Protein AF-A0A2V6X3B2-F1 (afdb_monomer_lite)

Secondary structure (DSSP, 8-state):
--S--B-TTSPBPSBPPPBB-TTSSB-TTS-TT-BSS-EEGGGT--TTS--------HHHHHHHTS--TTS-SS--TTTT-SSBGGGGEE--GGG-HHHHHHHHHS---TT---SSSS-HHHHHHHHHHSS--B-TT--GGGB-BS--TTS--SB--SB-TTSBB-S--B-SSSPP-SS-B-SS---S--HHHHHHHTT----

pLDDT: mean 94.7, std 3.53, range [75.75, 98.5]

Sequence (203 aa):
YRGRQADQNGAAYPTLPAALGREGKPDQRFPADLPNAPFAMLRFVGPLDETNNPVHRFYHMQRQYGVGADGIPMGRWVAEGTSGGVTMGYYDRVASPVQWRLADEFVLLDHWFQGIHGGSFPNHFYLISGGVARYGEAPAAERAVGVGPDARVDTDGEVDPEGWVVNNLDPPYPPQRVTRILHEPQTAPTIADRLDAAGVSWA

Foldseek 3Di:
DPDFAAAPVQAGDQFWAAFAFCVLDRDPLDDRGHHRAADECVSRDAPPDGGHDKFQAQLLVLLCQAAHSVRHGNRHSQNSISGICVSRYDHDCVRCVPVVVCVVVDPDDPPDDQLGGEADVQSVVCVFQVDFFFAQPADPQQEWADQDPSSDTPDHHCAYPRGTRGYDEDECDDDDPDPHHRVDDTDHDTVVNVCVVVVHDDD

Structure (mmCIF, N/CA/C/O backbone):
data_AF-A0A2V6X3B2-F1
#
_entry.id   AF-A0A2V6X3B2-F1
#
loop_
_atom_site.group_PDB
_atom_site.id
_atom_site.type_symbol
_atom_site.label_atom_id
_atom_site.label_alt_id
_atom_site.label_comp_id
_atom_site.label_asym_id
_atom_site.label_entity_id
_atom_site.label_seq_id
_atom_site.pdbx_PDB_ins_code
_atom_site.Cartn_x
_atom_site.Cartn_y
_atom_site.Cartn_z
_atom_site.occupancy
_atom_site.B_iso_or_equiv
_atom_site.auth_seq_id
_atom_site.auth_comp_id
_atom_site.auth_asym_id
_atom_site.auth_atom_id
_atom_site.pdbx_PDB_model_num
ATOM 1 N N . TYR A 1 1 ? -3.211 -9.975 -13.869 1.00 75.75 1 TYR A N 1
ATOM 2 C CA . TYR A 1 1 ? -2.836 -8.916 -14.830 1.00 75.75 1 TYR A CA 1
ATOM 3 C C . TYR A 1 1 ? -2.322 -9.559 -16.114 1.00 75.75 1 TYR A C 1
ATOM 5 O O . TYR A 1 1 ? -1.586 -10.531 -16.014 1.00 75.75 1 TYR A O 1
ATOM 13 N N . ARG A 1 2 ? -2.745 -9.086 -17.295 1.00 84.25 2 ARG A N 1
ATOM 14 C CA . ARG A 1 2 ? -2.307 -9.615 -18.608 1.00 84.25 2 ARG A CA 1
ATOM 15 C C . ARG A 1 2 ? -1.633 -8.562 -19.501 1.00 84.25 2 ARG A C 1
ATOM 17 O O . ARG A 1 2 ? -1.292 -8.888 -20.632 1.00 84.25 2 ARG A O 1
ATOM 24 N N . GLY A 1 3 ? -1.487 -7.328 -19.016 1.00 90.69 3 GLY A N 1
ATOM 25 C CA . GLY A 1 3 ? -0.847 -6.254 -19.772 1.00 90.69 3 GLY A CA 1
ATOM 26 C C . GLY A 1 3 ? 0.667 -6.186 -19.567 1.00 90.69 3 GLY A C 1
ATOM 27 O O . GLY A 1 3 ? 1.271 -7.084 -18.974 1.00 90.69 3 GLY A O 1
ATOM 28 N N . ARG A 1 4 ? 1.275 -5.085 -20.011 1.00 94.31 4 ARG A N 1
ATOM 29 C CA . ARG A 1 4 ? 2.707 -4.774 -19.890 1.00 94.31 4 ARG A CA 1
ATOM 30 C C . ARG A 1 4 ? 2.933 -3.505 -19.088 1.00 94.31 4 ARG A C 1
ATOM 32 O O . ARG A 1 4 ? 2.231 -2.516 -19.269 1.00 94.31 4 ARG A O 1
ATOM 39 N N . GLN A 1 5 ? 3.919 -3.524 -18.200 1.00 97.38 5 GLN A N 1
ATOM 40 C CA . GLN A 1 5 ? 4.295 -2.331 -17.448 1.00 97.38 5 GLN A CA 1
ATOM 41 C C . GLN A 1 5 ? 5.010 -1.337 -18.369 1.00 97.38 5 GLN A C 1
ATOM 43 O O . GLN A 1 5 ? 5.796 -1.741 -19.236 1.00 97.38 5 GLN A O 1
ATOM 48 N N . ALA A 1 6 ? 4.727 -0.053 -18.171 1.00 97.56 6 ALA A N 1
ATOM 49 C CA . ALA A 1 6 ? 5.380 1.052 -18.853 1.00 97.56 6 ALA A CA 1
ATOM 50 C C . ALA A 1 6 ? 6.326 1.798 -17.916 1.00 97.56 6 ALA A C 1
ATOM 52 O O . ALA A 1 6 ? 6.041 1.924 -16.725 1.00 97.56 6 ALA A O 1
ATOM 53 N N . ASP A 1 7 ? 7.409 2.332 -18.471 1.00 96.50 7 ASP A N 1
ATOM 54 C CA . ASP A 1 7 ? 8.290 3.262 -17.775 1.00 96.50 7 ASP A CA 1
ATOM 55 C C . ASP A 1 7 ? 7.648 4.650 -17.603 1.00 96.50 7 ASP A C 1
ATOM 57 O O . ASP A 1 7 ? 6.499 4.882 -17.987 1.00 96.50 7 ASP A O 1
ATOM 61 N N . GLN A 1 8 ? 8.380 5.600 -17.019 1.00 93.19 8 GLN A N 1
ATOM 62 C CA . GLN A 1 8 ? 7.890 6.967 -16.795 1.00 93.19 8 GLN A CA 1
ATOM 63 C C . GLN A 1 8 ? 7.517 7.696 -18.100 1.00 93.19 8 GLN A C 1
ATOM 65 O O . GLN A 1 8 ? 6.603 8.520 -18.103 1.00 93.19 8 GLN A O 1
ATOM 70 N N . ASN A 1 9 ? 8.146 7.338 -19.222 1.00 95.06 9 ASN A N 1
ATOM 71 C CA . ASN A 1 9 ? 7.878 7.906 -20.544 1.00 95.06 9 ASN A CA 1
ATOM 72 C C . ASN A 1 9 ? 6.742 7.180 -21.286 1.00 95.06 9 ASN A C 1
ATOM 74 O O . ASN A 1 9 ? 6.344 7.602 -22.369 1.00 95.06 9 ASN A O 1
ATOM 78 N N . GLY A 1 10 ? 6.197 6.102 -20.712 1.00 95.50 10 GLY A N 1
ATOM 79 C CA . GLY A 1 10 ? 5.159 5.283 -21.334 1.00 95.50 10 GLY A CA 1
ATOM 80 C C . GLY A 1 10 ? 5.693 4.183 -22.256 1.00 95.50 10 GLY A C 1
ATOM 81 O O . GLY A 1 10 ? 4.893 3.486 -22.878 1.00 95.50 10 GLY A O 1
ATOM 82 N N . ALA A 1 11 ? 7.012 3.994 -22.342 1.00 97.31 11 ALA A N 1
ATOM 83 C CA . ALA A 1 11 ? 7.603 2.929 -23.140 1.00 97.31 11 ALA A CA 1
ATOM 84 C C . ALA A 1 11 ? 7.520 1.584 -22.406 1.00 97.31 11 ALA A C 1
ATOM 86 O O . ALA A 1 11 ? 7.582 1.517 -21.179 1.00 97.31 11 ALA A O 1
ATOM 87 N N . ALA A 1 12 ? 7.385 0.488 -23.155 1.00 97.25 12 ALA A N 1
ATOM 88 C CA . ALA A 1 12 ? 7.374 -0.845 -22.564 1.00 97.25 12 ALA A CA 1
ATOM 89 C C . ALA A 1 12 ? 8.754 -1.184 -21.994 1.00 97.25 12 ALA A C 1
ATOM 91 O O . ALA A 1 12 ? 9.751 -1.102 -22.711 1.00 97.25 12 ALA A O 1
ATOM 92 N N . TYR A 1 13 ? 8.800 -1.665 -20.752 1.00 97.19 13 TYR A N 1
ATOM 93 C CA . TYR A 1 13 ? 10.012 -2.293 -20.235 1.00 97.19 13 TYR A CA 1
ATOM 94 C C . TYR A 1 13 ? 10.358 -3.537 -21.078 1.00 97.19 13 TYR A C 1
ATOM 96 O O . TYR A 1 13 ? 9.494 -4.416 -21.205 1.00 97.19 13 TYR A O 1
ATOM 104 N N . PRO A 1 14 ? 11.584 -3.651 -21.633 1.00 96.50 14 PRO A N 1
ATOM 105 C CA . PRO A 1 14 ? 12.039 -4.875 -22.300 1.00 96.50 14 PRO A CA 1
ATOM 106 C C . PRO A 1 14 ? 12.094 -6.055 -21.319 1.00 96.50 14 PRO A C 1
ATOM 108 O O . PRO A 1 14 ? 11.583 -7.137 -21.597 1.00 96.50 14 PRO A O 1
ATOM 111 N N . THR A 1 15 ? 12.641 -5.789 -20.135 1.00 97.50 15 THR A N 1
ATOM 112 C CA . THR A 1 15 ? 12.617 -6.616 -18.925 1.00 97.50 15 THR A CA 1
ATOM 113 C C . THR A 1 15 ? 12.329 -5.699 -17.744 1.00 97.50 15 THR A C 1
ATOM 115 O O . THR A 1 15 ? 12.583 -4.493 -17.820 1.00 97.50 15 THR A O 1
ATOM 118 N N . LEU A 1 16 ? 11.783 -6.239 -16.656 1.00 97.62 16 LEU A N 1
ATOM 119 C CA . LEU A 1 16 ? 11.550 -5.455 -15.448 1.00 97.62 16 LEU A CA 1
ATOM 120 C C . LEU A 1 16 ? 12.871 -4.867 -14.927 1.00 97.62 16 LEU A C 1
ATOM 122 O O . LEU A 1 16 ? 13.913 -5.518 -15.032 1.00 97.62 16 LEU A O 1
ATOM 126 N N . PRO A 1 17 ? 12.839 -3.667 -14.319 1.00 97.06 17 PRO A N 1
ATOM 127 C CA . PRO A 1 17 ? 13.938 -3.194 -13.491 1.00 97.06 17 PRO A CA 1
ATOM 128 C C . PRO A 1 17 ? 14.283 -4.224 -12.413 1.00 97.06 17 PRO A C 1
ATOM 130 O O . PRO A 1 17 ? 13.413 -4.979 -11.968 1.00 97.06 17 PRO A O 1
ATOM 133 N N . ALA A 1 18 ? 15.536 -4.213 -11.956 1.00 97.00 18 ALA A N 1
ATOM 134 C CA . ALA A 1 18 ? 15.995 -5.124 -10.914 1.00 97.00 18 ALA A CA 1
ATOM 135 C C . ALA A 1 18 ? 15.032 -5.132 -9.715 1.00 97.00 18 ALA A C 1
ATOM 137 O O . ALA A 1 18 ? 14.583 -4.082 -9.249 1.00 97.00 18 ALA A O 1
ATOM 138 N N . ALA A 1 19 ? 14.709 -6.326 -9.222 1.00 97.31 19 ALA A N 1
ATOM 139 C CA . ALA A 1 19 ? 14.015 -6.477 -7.953 1.00 97.31 19 ALA A CA 1
ATOM 140 C C . ALA A 1 19 ? 14.882 -5.872 -6.842 1.00 97.31 19 ALA A C 1
ATOM 142 O O . ALA A 1 19 ? 16.083 -6.142 -6.779 1.00 97.31 19 ALA A O 1
ATOM 143 N N . LEU A 1 20 ? 14.295 -5.028 -5.996 1.00 96.31 20 LEU A N 1
ATOM 144 C CA . LEU A 1 20 ? 15.032 -4.376 -4.920 1.00 96.31 20 LEU A CA 1
ATOM 145 C C . LEU A 1 20 ? 14.851 -5.129 -3.600 1.00 96.31 20 LEU A C 1
ATOM 147 O O . LEU A 1 20 ? 13.759 -5.589 -3.263 1.00 96.31 20 LEU A O 1
ATOM 151 N N . GLY A 1 21 ? 15.933 -5.222 -2.835 1.00 94.94 21 GLY A N 1
ATOM 152 C CA . GLY A 1 21 ? 15.926 -5.746 -1.474 1.00 94.94 21 GLY A CA 1
ATOM 153 C C . GLY A 1 21 ? 15.535 -4.674 -0.456 1.00 94.94 21 GLY A C 1
ATOM 154 O O . GLY A 1 21 ? 15.317 -3.505 -0.791 1.00 94.94 21 GLY A O 1
ATOM 155 N N . ARG A 1 22 ? 15.506 -5.051 0.826 1.00 93.38 22 ARG A N 1
ATOM 156 C CA . ARG A 1 22 ? 15.169 -4.148 1.942 1.00 93.38 22 ARG A CA 1
ATOM 157 C C . ARG A 1 22 ? 16.001 -2.860 1.965 1.00 93.38 22 ARG A C 1
ATOM 159 O O . ARG A 1 22 ? 15.483 -1.805 2.307 1.00 93.38 22 ARG A O 1
ATOM 166 N N . GLU A 1 23 ? 17.266 -2.931 1.553 1.00 92.00 23 GLU A N 1
ATOM 167 C CA . GLU A 1 23 ? 18.175 -1.776 1.483 1.00 92.00 23 GLU A CA 1
ATOM 168 C C . GLU A 1 23 ? 17.944 -0.858 0.266 1.00 92.00 23 GLU A C 1
ATOM 170 O O . GLU A 1 23 ? 18.701 0.086 0.059 1.00 92.00 23 GLU A O 1
ATOM 175 N N . GLY A 1 24 ? 16.961 -1.156 -0.591 1.00 92.88 24 GLY A N 1
ATOM 176 C CA . GLY A 1 24 ? 16.714 -0.415 -1.834 1.00 92.88 24 GLY A CA 1
ATOM 177 C C . GLY A 1 24 ? 17.742 -0.680 -2.940 1.00 92.88 24 GLY A C 1
ATOM 178 O O . GLY A 1 24 ? 17.724 -0.017 -3.972 1.00 92.88 24 GLY A O 1
ATOM 179 N N . LYS A 1 25 ? 18.640 -1.652 -2.745 1.00 95.25 25 LYS A N 1
ATOM 180 C CA . LYS A 1 25 ? 19.623 -2.100 -3.742 1.00 95.25 25 LYS A CA 1
ATOM 181 C C . LYS A 1 25 ? 19.096 -3.310 -4.520 1.00 95.25 25 LYS A C 1
ATOM 183 O O . LYS A 1 25 ? 18.267 -4.039 -3.972 1.00 95.25 25 LYS A O 1
ATOM 188 N N . PRO A 1 26 ? 19.598 -3.568 -5.743 1.00 96.81 26 PRO A N 1
ATOM 189 C CA . PRO A 1 26 ? 19.301 -4.795 -6.475 1.00 96.81 26 PRO A CA 1
ATOM 190 C C . PRO A 1 26 ? 19.542 -6.047 -5.627 1.00 96.81 26 PRO A C 1
ATOM 192 O O . PRO A 1 26 ? 20.641 -6.262 -5.109 1.00 96.81 26 PRO A O 1
ATOM 195 N N . ASP A 1 27 ? 18.506 -6.864 -5.492 1.00 96.75 27 ASP A N 1
ATOM 196 C CA . ASP A 1 27 ? 18.527 -8.105 -4.734 1.00 96.75 27 ASP A CA 1
ATOM 197 C C . ASP A 1 27 ? 19.069 -9.247 -5.597 1.00 96.75 27 ASP A C 1
ATOM 199 O O . ASP A 1 27 ? 18.442 -9.669 -6.567 1.00 96.75 27 ASP A O 1
ATOM 203 N N . GLN A 1 28 ? 20.241 -9.761 -5.226 1.00 96.81 28 GLN A N 1
ATOM 204 C CA . GLN A 1 28 ? 20.975 -10.767 -6.000 1.00 96.81 28 GLN A CA 1
ATOM 205 C C . GLN A 1 28 ? 20.288 -12.140 -6.042 1.00 96.81 28 GLN A C 1
ATOM 207 O O . GLN A 1 28 ? 20.708 -13.009 -6.803 1.00 96.81 28 GLN A O 1
ATOM 212 N N . ARG A 1 29 ? 19.236 -12.358 -5.239 1.00 97.56 29 ARG A N 1
ATOM 213 C CA . ARG A 1 29 ? 18.418 -13.580 -5.304 1.00 97.56 29 ARG A CA 1
ATOM 214 C C . ARG A 1 29 ? 17.554 -13.628 -6.566 1.00 97.56 29 ARG A C 1
ATOM 216 O O . ARG A 1 29 ? 17.117 -14.707 -6.960 1.00 97.56 29 ARG A O 1
ATOM 223 N N . PHE A 1 30 ? 17.314 -12.480 -7.200 1.00 97.94 30 PHE A N 1
ATOM 224 C CA . PHE A 1 30 ? 16.526 -12.363 -8.421 1.00 97.94 30 PHE A CA 1
ATOM 225 C C . PHE A 1 30 ? 17.435 -12.154 -9.639 1.00 97.94 30 PHE A C 1
ATOM 227 O O . PHE A 1 30 ? 18.447 -11.457 -9.547 1.00 97.94 30 PHE A O 1
ATOM 234 N N . PRO A 1 31 ? 17.070 -12.699 -10.810 1.00 96.69 31 PRO A N 1
ATOM 235 C CA . PRO A 1 31 ? 17.769 -12.390 -12.047 1.00 96.69 31 PRO A CA 1
ATOM 236 C C . PRO A 1 31 ? 17.504 -10.937 -12.473 1.00 96.69 31 PRO A C 1
ATOM 238 O O . PRO A 1 31 ? 16.448 -10.367 -12.191 1.00 96.69 31 PRO A O 1
ATOM 241 N N . ALA A 1 32 ? 18.466 -10.335 -13.173 1.00 93.31 32 ALA A N 1
ATOM 242 C CA . ALA A 1 32 ? 18.392 -8.936 -13.604 1.00 93.31 32 ALA A CA 1
ATOM 243 C C . ALA A 1 32 ? 17.448 -8.701 -14.802 1.00 93.31 32 ALA A C 1
ATOM 245 O O . ALA A 1 32 ? 17.130 -7.558 -15.117 1.00 93.31 32 ALA A O 1
ATOM 246 N N . ASP A 1 33 ? 17.011 -9.769 -15.470 1.00 95.38 33 ASP A N 1
ATOM 247 C CA . ASP A 1 33 ? 16.292 -9.767 -16.745 1.00 95.38 33 ASP A CA 1
ATOM 248 C C . ASP A 1 33 ? 14.893 -10.400 -16.637 1.00 95.38 33 ASP A C 1
ATOM 250 O O . ASP A 1 33 ? 14.386 -11.004 -17.584 1.00 95.38 33 ASP A O 1
ATOM 254 N N . LEU A 1 34 ? 14.240 -10.253 -15.478 1.00 97.56 34 LEU A N 1
ATOM 255 C CA . LEU A 1 34 ? 12.875 -10.742 -15.282 1.00 97.56 34 LEU A CA 1
ATOM 256 C C . LEU A 1 34 ? 11.939 -10.232 -16.397 1.00 97.56 34 LEU A C 1
ATOM 258 O O . LEU A 1 34 ? 11.942 -9.035 -16.702 1.00 97.56 34 LEU A O 1
ATOM 262 N N . PRO A 1 35 ? 11.099 -11.095 -16.996 1.00 96.62 35 PRO A N 1
ATOM 263 C CA . PRO A 1 35 ? 10.154 -10.670 -18.024 1.00 96.62 35 PRO A CA 1
ATOM 264 C C . PRO A 1 35 ? 9.213 -9.573 -17.516 1.00 96.62 35 PRO A C 1
ATOM 266 O O . PRO A 1 35 ? 8.818 -9.599 -16.354 1.00 96.62 35 PRO A O 1
ATOM 269 N N . ASN A 1 36 ? 8.789 -8.657 -18.395 1.00 97.12 36 ASN A N 1
ATOM 270 C CA . ASN A 1 36 ? 7.755 -7.651 -18.107 1.00 97.12 36 ASN A CA 1
ATOM 271 C C . ASN A 1 36 ? 6.357 -8.292 -17.980 1.00 97.12 36 ASN A C 1
ATOM 273 O O . ASN A 1 36 ? 5.491 -8.139 -18.842 1.00 97.12 36 ASN A O 1
ATOM 277 N N . ALA A 1 37 ? 6.181 -9.080 -16.924 1.00 95.69 37 ALA A N 1
ATOM 278 C CA . ALA A 1 37 ? 4.987 -9.832 -16.583 1.00 95.69 37 ALA A CA 1
ATOM 279 C C . ALA A 1 37 ? 5.044 -10.237 -15.097 1.00 95.69 37 ALA A C 1
ATOM 281 O O . ALA A 1 37 ? 6.125 -10.237 -14.502 1.00 95.69 37 ALA A O 1
ATOM 282 N N . PRO A 1 38 ? 3.907 -10.616 -14.486 1.00 96.94 38 PRO A N 1
ATOM 283 C CA . PRO A 1 38 ? 3.925 -11.215 -13.160 1.00 96.94 38 PRO A CA 1
ATOM 284 C C . PRO A 1 38 ? 4.778 -12.488 -13.106 1.00 96.94 38 PRO A C 1
ATOM 286 O O . PRO A 1 38 ? 4.764 -13.281 -14.050 1.00 96.94 38 PRO A O 1
ATOM 289 N N . PHE A 1 39 ? 5.472 -12.719 -11.992 1.00 96.56 39 PHE A N 1
ATOM 290 C CA . PHE A 1 39 ? 6.310 -13.908 -11.807 1.00 96.56 39 PHE A CA 1
ATOM 291 C C . PHE A 1 39 ? 6.156 -14.525 -10.412 1.00 96.56 39 PHE A C 1
ATOM 293 O O . PHE A 1 39 ? 5.898 -13.836 -9.427 1.00 96.56 39 PHE A O 1
ATOM 300 N N . ALA A 1 40 ? 6.351 -15.842 -10.325 1.00 96.50 40 ALA A N 1
ATOM 301 C CA . ALA A 1 40 ? 6.291 -16.570 -9.062 1.00 96.50 40 ALA A CA 1
ATOM 302 C C . ALA A 1 40 ? 7.500 -16.227 -8.174 1.00 96.50 40 ALA A C 1
ATOM 304 O O . ALA A 1 40 ? 8.637 -16.571 -8.513 1.00 96.50 40 ALA A O 1
ATOM 305 N N . MET A 1 41 ? 7.253 -15.581 -7.031 1.00 96.38 41 MET A N 1
ATOM 306 C CA . MET A 1 41 ? 8.297 -15.164 -6.084 1.00 96.38 41 MET A CA 1
ATOM 307 C C . MET A 1 41 ? 9.029 -16.345 -5.453 1.00 96.38 41 MET A C 1
ATOM 309 O O . MET A 1 41 ? 10.238 -16.264 -5.253 1.00 96.38 41 MET A O 1
ATOM 313 N N . LEU A 1 42 ? 8.326 -17.463 -5.232 1.00 96.56 42 LEU A N 1
ATOM 314 C CA . LEU A 1 42 ? 8.856 -18.653 -4.552 1.00 96.56 42 LEU A CA 1
ATOM 315 C C . LEU A 1 42 ? 10.058 -19.301 -5.266 1.00 96.56 42 LEU A C 1
ATOM 317 O O . LEU A 1 42 ? 10.754 -20.130 -4.692 1.00 96.56 42 LEU A O 1
ATOM 321 N N . ARG A 1 43 ? 10.336 -18.911 -6.516 1.00 96.44 43 ARG A N 1
ATOM 322 C CA . ARG A 1 43 ? 11.553 -19.308 -7.241 1.00 96.44 43 ARG A CA 1
ATOM 323 C C . ARG A 1 43 ? 12.828 -18.648 -6.703 1.00 96.44 43 ARG A C 1
ATOM 325 O O . ARG A 1 43 ? 13.912 -19.117 -7.033 1.00 96.44 43 ARG A O 1
ATOM 332 N N . PHE A 1 44 ? 12.694 -17.559 -5.949 1.00 96.81 44 PHE A N 1
ATOM 333 C CA . PHE A 1 44 ? 13.797 -16.682 -5.546 1.00 96.81 44 PHE A CA 1
ATOM 334 C C . PHE A 1 44 ? 13.799 -16.402 -4.042 1.00 96.81 44 PHE A C 1
ATOM 336 O O . PHE A 1 44 ? 14.863 -16.363 -3.430 1.00 96.81 44 PHE A O 1
ATOM 343 N N . VAL A 1 45 ? 12.615 -16.206 -3.452 1.00 96.69 45 VAL A N 1
ATOM 344 C CA . VAL A 1 45 ? 12.433 -15.853 -2.039 1.00 96.69 45 VAL A CA 1
ATOM 345 C C . VAL A 1 45 ? 11.178 -16.510 -1.465 1.00 96.69 45 VAL A C 1
ATOM 347 O O . VAL A 1 45 ? 10.181 -16.695 -2.164 1.00 96.69 45 VAL A O 1
ATOM 350 N N . GLY A 1 46 ? 11.231 -16.878 -0.189 1.00 95.19 46 GLY A N 1
ATOM 351 C CA . GLY A 1 46 ? 10.098 -17.387 0.573 1.00 95.19 46 GLY A CA 1
ATOM 352 C C . GLY A 1 46 ? 9.176 -16.277 1.097 1.00 95.19 46 GLY A C 1
ATOM 353 O O . GLY A 1 46 ? 9.584 -15.123 1.206 1.00 95.19 46 GLY A O 1
ATOM 354 N N . PRO A 1 47 ? 7.940 -16.617 1.506 1.00 92.19 47 PRO A N 1
ATOM 355 C CA . PRO A 1 47 ? 6.929 -15.650 1.958 1.00 92.19 47 PRO A CA 1
ATOM 356 C C . PRO A 1 47 ? 7.327 -14.838 3.200 1.00 92.19 47 PRO A C 1
ATOM 358 O O . PRO A 1 47 ? 6.733 -13.794 3.451 1.00 92.19 47 PRO A O 1
ATOM 361 N N . LEU A 1 48 ? 8.306 -15.313 3.976 1.00 92.38 48 LEU A N 1
ATOM 362 C CA . LEU A 1 48 ? 8.833 -14.632 5.163 1.00 92.38 48 LEU A CA 1
ATOM 363 C C . LEU A 1 48 ? 10.203 -13.983 4.925 1.00 92.38 48 LEU A C 1
ATOM 365 O O . LEU A 1 48 ? 10.732 -13.337 5.827 1.00 92.38 48 LEU A O 1
ATOM 369 N N . ASP A 1 49 ? 10.782 -14.152 3.735 1.00 94.38 49 ASP A N 1
ATOM 370 C CA . ASP A 1 49 ? 12.029 -13.488 3.390 1.00 94.38 49 ASP A CA 1
ATOM 371 C C . ASP A 1 49 ? 11.771 -12.002 3.146 1.00 94.38 49 ASP A C 1
ATOM 373 O O . ASP A 1 49 ? 10.843 -11.604 2.438 1.00 94.38 49 ASP A O 1
ATOM 377 N N . GLU A 1 50 ? 12.638 -11.162 3.698 1.00 93.00 50 GLU A N 1
ATOM 378 C CA . GLU A 1 50 ? 12.515 -9.721 3.524 1.00 93.00 50 GLU A CA 1
ATOM 379 C C . GLU A 1 50 ? 12.825 -9.313 2.077 1.00 93.00 50 GLU A C 1
ATOM 381 O O . GLU A 1 50 ? 13.814 -9.747 1.482 1.00 93.00 50 GLU A O 1
ATOM 386 N N . THR A 1 51 ? 11.999 -8.426 1.526 1.00 92.94 51 THR A N 1
ATOM 387 C CA . THR A 1 51 ? 12.194 -7.754 0.231 1.00 92.94 51 THR A CA 1
ATOM 388 C C . THR A 1 51 ? 12.042 -6.242 0.423 1.00 92.94 51 THR A C 1
ATOM 390 O O . THR A 1 51 ? 11.830 -5.772 1.545 1.00 92.94 51 THR A O 1
ATOM 393 N N . ASN A 1 52 ? 12.192 -5.441 -0.636 1.00 94.69 52 ASN A N 1
ATOM 394 C CA . ASN A 1 52 ? 11.798 -4.036 -0.556 1.00 94.69 52 ASN A CA 1
ATOM 395 C C . ASN A 1 52 ? 10.289 -3.905 -0.293 1.00 94.69 52 ASN A C 1
ATOM 397 O O . ASN A 1 52 ? 9.500 -4.671 -0.839 1.00 94.69 52 ASN A O 1
ATOM 401 N N . ASN A 1 53 ? 9.892 -2.905 0.496 1.00 91.38 53 ASN A N 1
ATOM 402 C CA . ASN A 1 53 ? 8.489 -2.589 0.748 1.00 91.38 53 ASN A CA 1
ATOM 403 C C . ASN A 1 53 ? 7.906 -1.768 -0.421 1.00 91.38 53 ASN A C 1
ATOM 405 O O . ASN A 1 53 ? 8.320 -0.616 -0.601 1.00 91.38 53 ASN A O 1
ATOM 409 N N . PRO A 1 54 ? 6.959 -2.306 -1.215 1.00 94.12 54 PRO A N 1
ATOM 410 C CA . PRO A 1 54 ? 6.322 -1.537 -2.276 1.00 94.12 54 PRO A CA 1
ATOM 411 C C . PRO A 1 54 ? 5.582 -0.323 -1.709 1.00 94.12 54 PRO A C 1
ATOM 413 O O . PRO A 1 54 ? 4.863 -0.423 -0.713 1.00 94.12 54 PRO A O 1
ATOM 416 N N . VAL A 1 55 ? 5.732 0.831 -2.357 1.00 95.62 55 VAL A N 1
ATOM 417 C CA . VAL A 1 55 ? 4.995 2.045 -1.991 1.00 95.62 55 VAL A CA 1
ATOM 418 C C . VAL A 1 55 ? 3.482 1.819 -2.063 1.00 95.62 55 VAL A C 1
ATOM 420 O O . VAL A 1 55 ? 2.955 1.279 -3.033 1.00 95.62 55 VAL A O 1
ATOM 423 N N . HIS A 1 56 ? 2.791 2.273 -1.025 1.00 95.12 56 HIS A N 1
ATOM 424 C CA . HIS A 1 56 ? 1.338 2.200 -0.855 1.00 95.12 56 HIS A CA 1
ATOM 425 C C . HIS A 1 56 ? 0.840 3.555 -0.338 1.00 95.12 56 HIS A C 1
ATOM 427 O O . HIS A 1 56 ? 0.216 3.667 0.712 1.00 95.12 56 HIS A O 1
ATOM 433 N N . ARG A 1 57 ? 1.217 4.620 -1.055 1.00 96.88 57 ARG A N 1
ATOM 434 C CA . ARG A 1 57 ? 0.837 6.001 -0.733 1.00 96.88 57 ARG A CA 1
ATOM 435 C C . ARG A 1 57 ? -0.319 6.467 -1.606 1.00 96.88 57 ARG A C 1
ATOM 437 O O . ARG A 1 57 ? -0.381 6.094 -2.774 1.00 96.88 57 ARG A O 1
ATOM 444 N N . PHE A 1 58 ? -1.203 7.299 -1.062 1.00 97.38 58 PHE A N 1
ATOM 445 C CA . PHE A 1 58 ? -2.484 7.688 -1.668 1.00 97.38 58 PHE A CA 1
ATOM 446 C C . PHE A 1 58 ? -2.369 8.109 -3.135 1.00 97.38 58 PHE A C 1
ATOM 448 O O . PHE A 1 58 ? -3.030 7.533 -4.000 1.00 97.38 58 PHE A O 1
ATOM 455 N N . TYR A 1 59 ? -1.478 9.058 -3.423 1.00 97.62 59 TYR A N 1
ATOM 456 C CA . TYR A 1 59 ? -1.268 9.567 -4.775 1.00 97.62 59 TYR A CA 1
ATOM 457 C C . TY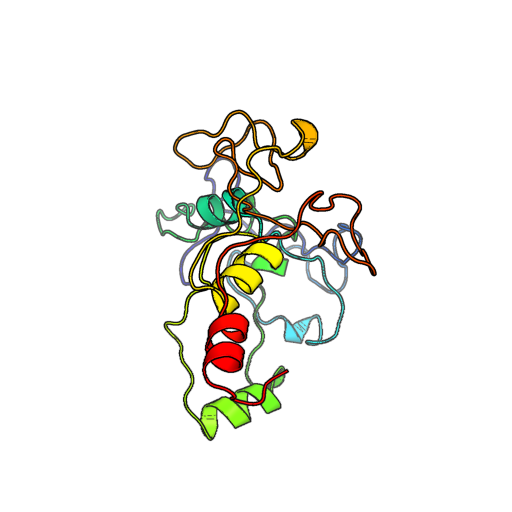R A 1 59 ? -0.513 8.580 -5.671 1.00 97.62 59 TYR A C 1
ATOM 459 O O . TYR A 1 59 ? -0.834 8.453 -6.849 1.00 97.62 59 TYR A O 1
ATOM 467 N N . HIS A 1 60 ? 0.446 7.825 -5.122 1.00 96.69 60 HIS A N 1
ATOM 468 C CA . HIS A 1 60 ? 1.136 6.768 -5.869 1.00 96.69 60 HIS A CA 1
ATOM 469 C C . HIS A 1 60 ? 0.156 5.702 -6.362 1.00 96.69 60 HIS A C 1
ATOM 471 O O . HIS A 1 60 ? 0.167 5.371 -7.543 1.00 96.69 60 HIS A O 1
ATOM 477 N N . MET A 1 61 ? -0.730 5.212 -5.491 1.00 96.50 61 MET A N 1
ATOM 478 C CA . MET A 1 61 ? -1.689 4.163 -5.846 1.00 96.50 61 MET A CA 1
ATOM 479 C C . MET A 1 61 ? -2.614 4.578 -6.990 1.00 96.50 61 MET A C 1
ATOM 481 O O . MET A 1 61 ? -2.849 3.799 -7.907 1.00 96.50 61 MET A O 1
ATOM 485 N N . GLN A 1 62 ? -3.081 5.828 -6.988 1.00 96.12 62 GLN A N 1
ATOM 486 C CA . GLN A 1 62 ? -3.908 6.354 -8.076 1.00 96.12 62 GLN A CA 1
ATOM 487 C C . GLN A 1 62 ? -3.161 6.345 -9.415 1.00 96.12 62 GLN A C 1
ATOM 489 O O . GLN A 1 62 ? -3.720 5.944 -10.437 1.00 96.12 62 GLN A O 1
ATOM 494 N N . ARG A 1 63 ? -1.876 6.721 -9.409 1.00 96.50 63 ARG A N 1
ATOM 495 C CA . ARG A 1 63 ? -1.043 6.722 -10.619 1.00 96.50 63 ARG A CA 1
ATOM 496 C C . ARG A 1 63 ? -0.657 5.316 -11.080 1.00 96.50 63 ARG A C 1
ATOM 498 O O . ARG A 1 63 ? -0.596 5.080 -12.286 1.00 96.50 63 ARG A O 1
ATOM 505 N N . GLN A 1 64 ? -0.473 4.360 -10.164 1.00 96.19 64 GLN A N 1
ATOM 506 C CA . GLN A 1 64 ? -0.167 2.954 -10.485 1.00 96.19 64 GLN A CA 1
ATOM 507 C C . GLN A 1 64 ? -1.232 2.307 -11.389 1.00 96.19 64 GLN A C 1
ATOM 509 O O . GLN A 1 64 ? -0.912 1.450 -12.220 1.00 96.19 64 GLN A O 1
ATOM 514 N N . TYR A 1 65 ? -2.487 2.750 -11.282 1.00 94.19 65 TYR A N 1
ATOM 515 C CA . TYR A 1 65 ? -3.599 2.246 -12.094 1.00 94.19 65 TYR A CA 1
ATOM 516 C C . TYR A 1 65 ? -3.611 2.777 -13.528 1.00 94.19 65 TYR A C 1
ATOM 518 O O . TYR A 1 65 ? -4.403 2.305 -14.351 1.00 94.19 65 TYR A O 1
ATOM 526 N N . GLY A 1 66 ? -2.729 3.728 -13.845 1.00 95.00 66 GLY A N 1
ATOM 527 C CA . GLY A 1 66 ? -2.570 4.276 -15.182 1.00 95.00 66 GLY A CA 1
ATOM 528 C C . GLY A 1 66 ? -2.282 3.208 -16.239 1.00 95.00 66 GLY A C 1
ATOM 529 O O . GLY A 1 66 ? -1.922 2.064 -15.947 1.00 95.00 66 GLY A O 1
ATOM 530 N N . VAL A 1 67 ? -2.448 3.592 -17.502 1.00 95.62 67 VAL A N 1
ATOM 531 C CA . VAL A 1 67 ? -2.270 2.680 -18.637 1.00 95.62 67 VAL A CA 1
ATOM 532 C C . VAL A 1 67 ? -0.808 2.282 -18.839 1.00 95.62 67 VAL A C 1
ATOM 534 O O . VAL A 1 67 ? 0.106 3.103 -18.703 1.00 95.62 67 VAL A O 1
ATOM 537 N N . GLY A 1 68 ? -0.607 1.012 -19.180 1.00 94.94 68 GLY A N 1
ATOM 538 C CA . GLY A 1 68 ? 0.662 0.439 -19.602 1.00 94.94 68 GLY A CA 1
ATOM 539 C C . GLY A 1 68 ? 1.011 0.777 -21.045 1.00 94.94 68 GLY A C 1
ATOM 540 O O . GLY A 1 68 ? 0.288 1.491 -21.742 1.00 94.94 68 GLY A O 1
ATOM 541 N N . ALA A 1 69 ? 2.131 0.230 -21.511 1.00 91.75 69 ALA A N 1
ATOM 542 C CA . ALA A 1 69 ? 2.662 0.508 -22.846 1.00 91.75 69 ALA A CA 1
ATOM 543 C C . ALA A 1 69 ? 1.815 -0.124 -23.964 1.00 91.75 69 ALA A C 1
ATOM 545 O O . ALA A 1 69 ? 1.958 0.205 -25.136 1.00 91.75 69 ALA A O 1
ATOM 546 N N . ASP A 1 70 ? 0.932 -1.045 -23.590 1.00 93.81 70 ASP A N 1
ATOM 547 C CA . ASP A 1 70 ? -0.066 -1.698 -24.431 1.00 93.81 70 ASP A CA 1
ATOM 548 C C . ASP A 1 70 ? -1.460 -1.052 -24.323 1.00 93.81 70 ASP A C 1
ATOM 550 O O . ASP A 1 70 ? -2.423 -1.573 -24.883 1.00 93.81 70 ASP A O 1
ATOM 554 N N . GLY A 1 71 ? -1.585 0.072 -23.609 1.00 94.88 71 GLY A N 1
ATOM 555 C CA . GLY A 1 71 ? -2.848 0.784 -23.412 1.00 94.88 71 GLY A CA 1
ATOM 556 C C . GLY A 1 71 ? -3.789 0.146 -22.385 1.00 94.88 71 GLY A C 1
ATOM 557 O O . GLY A 1 71 ? -4.901 0.638 -22.199 1.00 94.88 71 GLY A O 1
ATOM 558 N N . ILE A 1 72 ? -3.372 -0.922 -21.697 1.00 95.06 72 ILE A N 1
ATOM 559 C CA . ILE A 1 72 ? -4.189 -1.599 -20.684 1.00 95.06 72 ILE A CA 1
ATOM 560 C C . ILE A 1 72 ? -3.997 -0.893 -19.326 1.00 95.06 72 ILE A C 1
ATOM 562 O O . ILE A 1 72 ? -2.853 -0.643 -18.945 1.00 95.06 72 ILE A O 1
ATOM 566 N N . PRO A 1 73 ? -5.067 -0.560 -18.571 1.00 95.44 73 PRO A N 1
ATOM 567 C CA . PRO A 1 73 ? -4.950 -0.034 -17.204 1.00 95.44 73 PRO A CA 1
ATOM 568 C C . PRO A 1 73 ? -4.147 -0.959 -16.283 1.00 95.44 73 PRO A C 1
ATOM 570 O O . PRO A 1 73 ? -3.988 -2.142 -16.577 1.00 95.44 73 PRO A O 1
ATOM 573 N N . MET A 1 74 ? -3.710 -0.456 -15.125 1.00 95.19 74 MET A N 1
ATOM 574 C CA . MET A 1 74 ? -2.854 -1.199 -14.182 1.00 95.19 74 MET A CA 1
ATOM 575 C C . MET A 1 74 ? -1.446 -1.475 -14.738 1.00 95.19 74 MET A C 1
ATOM 577 O O . MET A 1 74 ? -0.831 -2.498 -14.433 1.00 95.19 74 MET A O 1
ATOM 581 N N . GLY A 1 75 ? -0.928 -0.572 -15.568 1.00 96.88 75 GLY A N 1
ATOM 582 C CA . GLY A 1 75 ? 0.356 -0.715 -16.253 1.00 96.88 75 GLY A CA 1
ATOM 583 C C . GLY A 1 75 ? 1.467 0.202 -15.747 1.00 96.88 75 GLY A C 1
ATOM 584 O O . GLY A 1 75 ? 2.504 0.297 -16.401 1.00 96.88 75 GLY A O 1
ATOM 585 N N . ARG A 1 76 ? 1.267 0.887 -14.615 1.00 97.12 76 ARG A N 1
ATOM 586 C CA . ARG A 1 76 ? 2.232 1.849 -14.053 1.00 97.12 76 ARG A CA 1
ATOM 587 C C . ARG A 1 76 ? 2.770 1.451 -12.675 1.00 97.12 76 ARG A C 1
ATOM 589 O O . ARG A 1 76 ? 3.473 2.243 -12.061 1.00 97.12 76 ARG A O 1
ATOM 596 N N . TRP A 1 77 ? 2.515 0.229 -12.203 1.00 96.94 77 TRP A N 1
ATOM 597 C CA . TRP A 1 77 ? 2.984 -0.260 -10.895 1.00 96.94 77 TRP A CA 1
ATOM 598 C C . TRP A 1 77 ? 4.494 -0.146 -10.716 1.00 96.94 77 TRP A C 1
ATOM 600 O O . TRP A 1 77 ? 4.957 0.250 -9.652 1.00 96.94 77 TRP A O 1
ATOM 610 N N . VAL A 1 78 ? 5.256 -0.464 -11.765 1.00 97.12 78 VAL A N 1
ATOM 611 C CA . VAL A 1 78 ? 6.725 -0.420 -11.728 1.00 97.12 78 VAL A CA 1
ATOM 612 C C . VAL A 1 78 ? 7.246 1.018 -11.764 1.00 97.12 78 VAL A C 1
ATOM 614 O O . VAL A 1 78 ? 8.113 1.361 -10.968 1.00 97.12 78 VAL A O 1
ATOM 617 N N . ALA A 1 79 ? 6.715 1.863 -12.652 1.00 96.81 79 ALA A N 1
ATOM 618 C CA . ALA A 1 79 ? 7.171 3.248 -12.808 1.00 96.81 79 ALA A CA 1
ATOM 619 C C . ALA A 1 79 ? 6.782 4.158 -11.633 1.00 96.81 79 ALA A C 1
ATOM 621 O O . ALA A 1 79 ? 7.521 5.086 -11.312 1.00 96.81 79 ALA A O 1
ATOM 622 N N . GLU A 1 80 ? 5.643 3.883 -10.996 1.00 96.69 80 GLU A N 1
ATOM 623 C CA . GLU A 1 80 ? 5.147 4.608 -9.818 1.00 96.69 80 GLU A CA 1
ATOM 624 C C . GLU A 1 80 ? 5.527 3.916 -8.499 1.00 96.69 80 GLU A C 1
ATOM 626 O O . GLU A 1 80 ? 5.138 4.367 -7.420 1.00 96.69 80 GLU A O 1
ATOM 631 N N . GLY A 1 81 ? 6.260 2.802 -8.584 1.00 95.38 81 GLY A N 1
ATOM 632 C CA . GLY A 1 81 ? 6.688 1.970 -7.467 1.00 95.38 81 GLY A CA 1
ATOM 633 C C . GLY A 1 81 ? 8.086 2.305 -6.944 1.00 95.38 81 GLY A C 1
ATOM 634 O O . GLY A 1 81 ? 8.865 3.019 -7.567 1.00 95.38 81 GLY A O 1
ATOM 635 N N . THR A 1 82 ? 8.429 1.734 -5.789 1.00 95.38 82 THR A N 1
ATOM 636 C CA . THR A 1 82 ? 9.740 1.906 -5.125 1.00 95.38 82 THR A CA 1
ATOM 637 C C . THR A 1 82 ? 10.539 0.612 -5.001 1.00 95.38 82 THR A C 1
ATOM 639 O O . THR A 1 82 ? 11.651 0.634 -4.484 1.00 95.38 82 THR A O 1
ATOM 642 N N . SER A 1 83 ? 9.988 -0.517 -5.459 1.00 95.88 83 SER A N 1
ATOM 643 C CA . SER A 1 83 ? 10.525 -1.863 -5.212 1.00 95.88 83 SER A CA 1
ATOM 644 C C . SER A 1 83 ? 11.099 -2.549 -6.461 1.00 95.88 83 SER A C 1
ATOM 646 O O . SER A 1 83 ? 11.493 -3.720 -6.418 1.00 95.88 83 SER A O 1
ATOM 648 N N . GLY A 1 84 ? 11.170 -1.824 -7.583 1.00 95.94 84 GLY A N 1
ATOM 649 C CA . GLY A 1 84 ? 11.594 -2.367 -8.873 1.00 95.94 84 GLY A CA 1
ATOM 650 C C . GLY A 1 84 ? 10.720 -3.551 -9.292 1.00 95.94 84 GLY A C 1
ATOM 651 O O . GLY A 1 84 ? 9.499 -3.513 -9.148 1.00 95.94 84 GLY A O 1
ATOM 652 N N . GLY A 1 85 ? 11.339 -4.627 -9.780 1.00 96.31 85 GLY A N 1
ATOM 653 C CA . GLY A 1 85 ? 10.625 -5.828 -10.223 1.00 96.31 85 GLY A CA 1
ATOM 654 C C . GLY A 1 85 ? 9.789 -6.530 -9.143 1.00 96.31 85 GLY A C 1
ATOM 655 O O . GLY A 1 85 ? 8.841 -7.228 -9.495 1.00 96.31 85 GLY A O 1
ATOM 656 N N . VAL A 1 86 ? 10.064 -6.325 -7.844 1.00 96.31 86 VAL A N 1
ATOM 657 C CA . VAL A 1 86 ? 9.336 -7.001 -6.743 1.00 96.31 86 VAL A CA 1
ATOM 658 C C . VAL A 1 86 ? 7.834 -6.739 -6.810 1.00 96.31 86 VAL A C 1
ATOM 660 O O . VAL A 1 86 ? 7.054 -7.637 -6.513 1.00 96.31 86 VAL A O 1
ATOM 663 N N . THR A 1 87 ? 7.409 -5.557 -7.271 1.00 95.88 87 THR A N 1
ATOM 664 C CA . THR A 1 87 ? 5.981 -5.212 -7.387 1.00 95.88 87 THR A CA 1
ATOM 665 C C . THR A 1 87 ? 5.186 -6.132 -8.322 1.00 95.88 87 THR A C 1
ATOM 667 O O . THR A 1 87 ? 3.961 -6.139 -8.257 1.00 95.88 87 THR A O 1
ATOM 670 N N . MET A 1 88 ? 5.860 -6.882 -9.201 1.00 96.94 88 MET A N 1
ATOM 671 C CA . MET A 1 88 ? 5.236 -7.835 -10.126 1.00 96.94 88 MET A CA 1
ATOM 672 C C . MET A 1 88 ? 5.274 -9.281 -9.604 1.00 96.94 88 MET A C 1
ATOM 674 O O . MET A 1 88 ? 4.789 -10.196 -10.272 1.00 96.94 88 MET A O 1
ATOM 678 N N . GLY A 1 89 ? 5.858 -9.512 -8.430 1.00 96.12 89 GLY A N 1
ATOM 679 C CA . GLY A 1 89 ? 5.921 -10.825 -7.809 1.00 96.12 89 GLY A CA 1
ATOM 680 C C . GLY A 1 89 ? 4.567 -11.277 -7.257 1.00 96.12 89 GLY A C 1
ATOM 681 O O . GLY A 1 89 ? 3.801 -10.476 -6.727 1.00 96.12 89 GLY A O 1
ATOM 682 N N . TYR A 1 90 ? 4.277 -12.575 -7.346 1.00 96.06 90 TYR A N 1
ATOM 683 C CA . TYR A 1 90 ? 3.153 -13.197 -6.645 1.00 96.06 90 TYR A CA 1
ATOM 684 C C . TYR A 1 90 ? 3.561 -14.498 -5.946 1.00 96.06 90 TYR A C 1
ATOM 686 O O . TYR A 1 90 ? 4.484 -15.200 -6.372 1.00 96.06 90 TYR A O 1
ATOM 694 N N . TYR A 1 91 ? 2.822 -14.834 -4.891 1.00 96.00 91 TYR A N 1
ATOM 695 C CA . TYR A 1 91 ? 2.863 -16.129 -4.221 1.00 96.00 91 TYR A CA 1
ATOM 696 C C . TYR A 1 91 ? 1.645 -16.967 -4.611 1.00 96.00 91 TYR A C 1
ATOM 698 O O . TYR A 1 91 ? 0.560 -16.435 -4.841 1.00 96.00 91 TYR A O 1
ATOM 706 N N . ASP A 1 92 ? 1.832 -18.280 -4.704 1.00 93.69 92 ASP A N 1
ATOM 707 C CA . ASP A 1 92 ? 0.769 -19.236 -5.004 1.00 93.69 92 ASP A CA 1
ATOM 708 C C . ASP A 1 92 ? 0.385 -20.067 -3.765 1.00 93.69 92 ASP A C 1
ATOM 710 O O . ASP A 1 92 ? 0.779 -19.770 -2.633 1.00 93.69 92 ASP A O 1
ATOM 714 N N . ARG A 1 93 ? -0.403 -21.127 -3.987 1.00 94.88 93 ARG A N 1
ATOM 715 C CA . ARG A 1 93 ? -0.857 -22.061 -2.947 1.00 94.88 93 ARG A CA 1
ATOM 716 C C . ARG A 1 93 ? 0.267 -22.620 -2.082 1.00 94.88 93 ARG A C 1
ATOM 718 O O . ARG A 1 93 ? 0.082 -22.752 -0.875 1.00 94.88 93 ARG A O 1
ATOM 725 N N . VAL A 1 94 ? 1.420 -22.920 -2.675 1.00 94.56 94 VAL A N 1
ATOM 726 C CA . VAL A 1 94 ? 2.534 -23.573 -1.976 1.00 94.56 94 VAL A CA 1
ATOM 727 C C . VAL A 1 94 ? 3.161 -22.630 -0.951 1.00 94.56 94 VAL A C 1
ATOM 729 O O . VAL A 1 94 ? 3.559 -23.063 0.126 1.00 94.56 94 VAL A O 1
ATOM 732 N N . ALA A 1 95 ? 3.198 -21.334 -1.255 1.00 95.25 95 ALA A N 1
ATOM 733 C CA . ALA A 1 95 ? 3.766 -20.313 -0.381 1.00 95.25 95 ALA A CA 1
ATOM 734 C C . ALA A 1 95 ? 2.816 -19.846 0.739 1.00 95.25 95 ALA A C 1
ATOM 736 O O . ALA A 1 95 ? 3.248 -19.166 1.666 1.00 95.25 95 ALA A O 1
ATOM 737 N N . SER A 1 96 ? 1.521 -20.159 0.675 1.00 93.88 96 SER A N 1
ATOM 738 C CA . SER A 1 96 ? 0.531 -19.705 1.669 1.00 93.88 96 SER A CA 1
ATOM 739 C C . SER A 1 96 ? -0.481 -20.804 2.019 1.00 93.88 96 SER A C 1
ATOM 741 O O . SER A 1 96 ? -1.691 -20.614 1.866 1.00 93.88 96 SER A O 1
ATOM 743 N N . PRO A 1 97 ? -0.014 -21.981 2.481 1.00 94.38 97 PRO A N 1
ATOM 744 C CA . PRO A 1 97 ? -0.866 -23.161 2.622 1.00 94.38 97 PRO A CA 1
ATOM 745 C C . PRO A 1 97 ? -1.990 -22.967 3.648 1.00 94.38 97 PRO A C 1
ATOM 747 O O . PRO A 1 97 ? -3.088 -23.484 3.458 1.00 94.38 97 PRO A O 1
ATOM 750 N N . VAL A 1 98 ? -1.752 -22.191 4.712 1.00 95.44 98 VAL A N 1
ATOM 751 C CA . VAL A 1 98 ? -2.769 -21.905 5.738 1.00 95.44 98 VAL A CA 1
ATOM 752 C C . VAL A 1 98 ? -3.876 -21.014 5.174 1.00 95.44 98 VAL A C 1
ATOM 754 O O . VAL A 1 98 ? -5.052 -21.328 5.329 1.00 95.44 98 VAL A O 1
ATOM 757 N N . GLN A 1 99 ? -3.517 -19.936 4.477 1.00 95.38 99 GLN A N 1
ATOM 758 C CA . GLN A 1 99 ? -4.470 -19.007 3.868 1.00 95.38 99 GLN A CA 1
ATOM 759 C C . GLN A 1 99 ? -5.334 -19.714 2.822 1.00 95.38 99 GLN A C 1
ATOM 761 O O . GLN A 1 99 ? -6.545 -19.519 2.782 1.00 95.38 99 GLN A O 1
ATOM 766 N N . TRP A 1 100 ? -4.733 -20.587 2.012 1.00 96.19 100 TRP A N 1
ATOM 767 C CA . TRP A 1 100 ? -5.480 -21.354 1.022 1.00 96.19 100 TRP A CA 1
ATOM 768 C C . TRP A 1 100 ? -6.367 -22.434 1.633 1.00 96.19 100 TRP A C 1
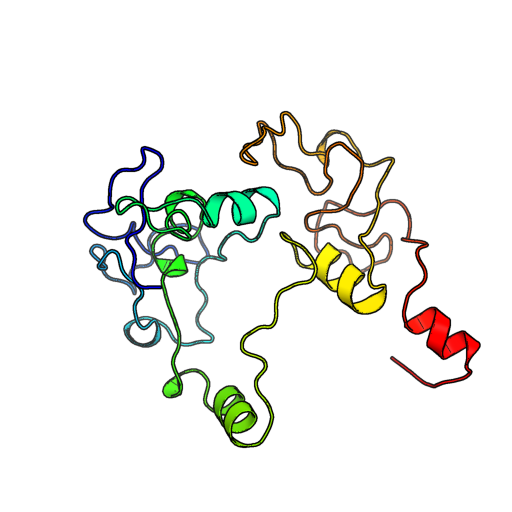ATOM 770 O O . TRP A 1 100 ? -7.470 -22.635 1.139 1.00 96.19 100 TRP A O 1
ATOM 780 N N . ARG A 1 101 ? -5.958 -23.060 2.744 1.00 97.38 101 ARG A N 1
ATOM 781 C CA . ARG A 1 101 ? -6.848 -23.946 3.507 1.00 97.38 101 ARG A CA 1
ATOM 782 C C . ARG A 1 101 ? -8.065 -23.186 4.040 1.00 97.38 101 ARG A C 1
ATOM 784 O O . ARG A 1 101 ? -9.170 -23.703 3.950 1.00 97.38 101 ARG A O 1
ATOM 791 N N . LEU A 1 102 ? -7.883 -21.964 4.548 1.00 97.50 102 LEU A N 1
ATOM 792 C CA . LEU A 1 102 ? -9.003 -21.116 4.975 1.00 97.50 102 LEU A CA 1
ATOM 793 C C . LEU A 1 102 ? -9.922 -20.754 3.800 1.00 97.50 102 LEU A C 1
ATOM 795 O O . LEU A 1 102 ? -11.135 -20.803 3.957 1.00 97.50 102 LEU A O 1
ATOM 799 N N . ALA A 1 103 ? -9.366 -20.439 2.629 1.00 96.88 103 ALA A N 1
ATOM 800 C CA . ALA A 1 103 ? -10.155 -20.148 1.431 1.00 96.88 103 ALA A CA 1
ATOM 801 C C . ALA A 1 103 ? -10.907 -21.376 0.877 1.00 96.88 103 ALA A C 1
ATOM 803 O O . ALA A 1 103 ? -11.959 -21.207 0.274 1.00 96.88 103 ALA A O 1
ATOM 804 N N . ASP A 1 104 ? -10.380 -22.591 1.070 1.00 97.38 104 ASP A N 1
ATOM 805 C CA . ASP A 1 104 ? -11.045 -23.842 0.677 1.00 97.38 104 ASP A CA 1
ATOM 806 C C . ASP A 1 104 ? -12.170 -24.241 1.658 1.00 97.38 104 ASP A C 1
ATOM 808 O O . ASP A 1 104 ? -13.139 -24.884 1.258 1.00 97.38 104 ASP A O 1
ATOM 812 N N . GLU A 1 105 ? -12.039 -23.889 2.943 1.00 98.31 105 GLU A N 1
ATOM 813 C CA . GLU A 1 105 ? -13.000 -24.231 4.010 1.00 98.31 105 GLU A CA 1
ATOM 814 C C . GLU A 1 105 ? -14.096 -23.168 4.204 1.00 98.31 105 GLU A C 1
ATOM 816 O O . GLU A 1 105 ? -15.215 -23.489 4.603 1.00 98.31 105 GLU A O 1
ATOM 821 N N . PHE A 1 106 ? -13.782 -21.897 3.945 1.00 97.69 106 PHE A N 1
ATOM 822 C CA . PHE A 1 106 ? -14.660 -20.752 4.191 1.00 97.69 106 PHE A CA 1
ATOM 823 C C . PHE A 1 106 ? -14.880 -19.927 2.913 1.00 97.69 106 PHE A C 1
ATOM 825 O O . PHE A 1 106 ? -14.639 -20.378 1.799 1.00 97.69 106 PHE A O 1
ATOM 832 N N . VAL A 1 107 ? -15.397 -18.706 3.062 1.00 97.25 107 VAL A N 1
ATOM 833 C CA . VAL A 1 107 ? -15.668 -17.798 1.942 1.00 97.25 107 VAL A CA 1
ATOM 834 C C . VAL A 1 107 ? -14.481 -16.864 1.729 1.00 97.25 107 VAL A C 1
ATOM 836 O O . VAL A 1 107 ? -14.086 -16.136 2.640 1.00 97.25 107 VAL A O 1
ATOM 839 N N . LEU A 1 108 ? -13.957 -16.837 0.504 1.00 96.62 108 LEU A N 1
ATOM 840 C CA . LEU A 1 108 ? -13.018 -15.818 0.044 1.00 96.62 108 LEU A CA 1
ATOM 841 C C . LEU A 1 108 ? -13.782 -14.677 -0.639 1.00 96.62 108 LEU A C 1
ATOM 843 O O . LEU A 1 108 ? -14.562 -14.914 -1.558 1.00 96.62 108 LEU A O 1
ATOM 847 N N . LEU A 1 109 ? -13.524 -13.439 -0.218 1.00 97.12 109 LEU A N 1
ATOM 848 C CA . LEU A 1 109 ? -14.014 -12.240 -0.898 1.00 97.12 109 LEU A CA 1
ATOM 849 C C . LEU A 1 109 ? -12.951 -11.760 -1.897 1.00 97.12 109 LEU A C 1
ATOM 851 O O . LEU A 1 109 ? -11.997 -11.088 -1.513 1.00 97.12 109 LEU A O 1
ATOM 855 N N . ASP A 1 110 ? -13.099 -12.106 -3.176 1.00 96.06 110 ASP A N 1
ATOM 856 C CA . ASP A 1 110 ? -12.163 -11.743 -4.256 1.00 96.06 110 ASP A CA 1
ATOM 857 C C . ASP A 1 110 ? -12.470 -10.385 -4.924 1.00 96.06 110 ASP A C 1
ATOM 859 O O . ASP A 1 110 ? -11.694 -9.889 -5.740 1.00 96.06 110 ASP A O 1
ATOM 863 N N . HIS A 1 111 ? -13.571 -9.751 -4.519 1.00 96.75 111 HIS A N 1
ATOM 864 C CA . HIS A 1 111 ? -13.982 -8.390 -4.877 1.00 96.75 111 HIS A CA 1
ATOM 865 C C . HIS A 1 111 ? -14.043 -7.469 -3.646 1.00 96.75 111 HIS A C 1
ATOM 867 O O . HIS A 1 111 ? -14.927 -6.622 -3.509 1.00 96.75 111 HIS A O 1
ATOM 873 N N . TRP A 1 112 ? -13.097 -7.647 -2.724 1.00 95.56 112 TRP A N 1
ATOM 874 C CA . TRP A 1 112 ? -12.903 -6.751 -1.590 1.00 95.56 112 TRP A CA 1
ATOM 875 C C . TRP A 1 112 ? -11.868 -5.674 -1.925 1.00 95.56 112 TRP A C 1
ATOM 877 O O . TRP A 1 112 ? -10.789 -5.972 -2.436 1.00 95.56 112 TRP A O 1
ATOM 887 N N . PHE A 1 113 ? -12.187 -4.423 -1.606 1.00 95.44 113 PHE A N 1
ATOM 888 C CA . PHE A 1 113 ? -11.299 -3.282 -1.791 1.00 95.44 113 PHE A CA 1
ATOM 889 C C . PHE A 1 113 ? -11.056 -2.620 -0.440 1.00 95.44 113 PHE A C 1
ATOM 891 O O . PHE A 1 113 ? -11.955 -2.553 0.398 1.00 95.44 113 PHE A O 1
ATOM 898 N N . GLN A 1 114 ? -9.843 -2.106 -0.250 1.00 95.19 114 GLN A N 1
ATOM 899 C CA . GLN A 1 114 ? -9.540 -1.243 0.886 1.00 95.19 114 GLN A CA 1
ATOM 900 C C . GLN A 1 114 ? -10.459 -0.009 0.889 1.00 95.19 114 GLN A C 1
ATOM 902 O O . GLN A 1 114 ? -10.903 0.440 -0.171 1.00 95.19 114 GLN A O 1
ATOM 907 N N . GLY A 1 115 ? -10.735 0.538 2.074 1.00 95.19 115 GLY A N 1
ATOM 908 C CA . GLY A 1 115 ? -11.686 1.640 2.237 1.00 95.19 115 GLY A CA 1
ATOM 909 C C . GLY A 1 115 ? -11.262 2.907 1.500 1.00 95.19 115 GLY A C 1
ATOM 910 O O . GLY A 1 115 ? -12.090 3.570 0.876 1.00 95.19 115 GLY A O 1
ATOM 911 N N . ILE A 1 116 ? -9.962 3.210 1.523 1.00 94.69 116 ILE A N 1
ATOM 912 C CA . ILE A 1 116 ? -9.376 4.311 0.760 1.00 94.69 116 ILE A CA 1
ATOM 913 C C . ILE A 1 116 ? -8.016 3.922 0.170 1.00 94.69 116 ILE A C 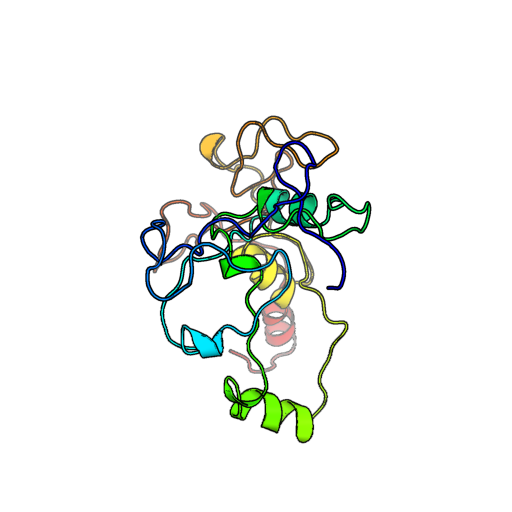1
ATOM 915 O O . ILE A 1 116 ? -7.350 3.012 0.658 1.00 94.69 116 ILE A O 1
ATOM 919 N N . HIS A 1 117 ? -7.559 4.643 -0.857 1.00 96.25 117 HIS A N 1
ATOM 920 C CA . HIS A 1 117 ? -6.154 4.568 -1.269 1.00 96.25 117 HIS A CA 1
ATOM 921 C C . HIS A 1 117 ? -5.214 4.983 -0.130 1.00 96.25 117 HIS A C 1
ATOM 923 O O . HIS A 1 117 ? -5.595 5.740 0.757 1.00 96.25 117 HIS A O 1
ATOM 929 N N . GLY A 1 118 ? -3.957 4.558 -0.210 1.00 94.44 118 GLY A N 1
ATOM 930 C CA . GLY A 1 118 ? -2.893 5.040 0.659 1.00 94.44 118 GLY A CA 1
ATOM 931 C C . GLY A 1 118 ? -2.604 4.152 1.858 1.00 94.44 118 GLY A C 1
ATOM 932 O O . GLY A 1 118 ? -2.696 2.929 1.785 1.00 94.44 118 GLY A O 1
ATOM 933 N N . GLY A 1 119 ? -2.148 4.799 2.928 1.00 91.88 119 GLY A N 1
ATOM 934 C CA . GLY A 1 119 ? -1.477 4.136 4.039 1.00 91.88 119 GLY A CA 1
ATOM 935 C C . GLY A 1 119 ? -2.372 3.264 4.924 1.00 91.88 119 GLY A C 1
ATOM 936 O O . GLY A 1 119 ? -3.597 3.197 4.795 1.00 91.88 119 GLY A O 1
ATOM 937 N N . SER A 1 120 ? -1.723 2.633 5.896 1.00 93.12 120 SER A N 1
ATOM 938 C CA . SER A 1 120 ? -2.336 1.793 6.921 1.00 93.12 120 SER A CA 1
ATOM 939 C C . SER A 1 120 ? -3.226 2.582 7.880 1.00 93.12 120 SER A C 1
ATOM 941 O O . SER A 1 120 ? -4.327 2.128 8.182 1.00 93.12 120 SER A O 1
ATOM 943 N N . PHE A 1 121 ? -2.772 3.748 8.361 1.00 93.88 121 PHE A N 1
ATOM 944 C CA . PHE A 1 121 ? -3.520 4.544 9.343 1.00 93.88 121 PHE A CA 1
ATOM 945 C C . PHE A 1 121 ? -4.951 4.872 8.880 1.00 93.88 121 PHE A C 1
ATOM 947 O O . PHE A 1 121 ? -5.898 4.529 9.592 1.00 93.88 121 PHE A O 1
ATOM 954 N N . PRO A 1 122 ? -5.168 5.472 7.696 1.00 94.81 122 PRO A N 1
ATOM 955 C CA . PRO A 1 122 ? -6.506 5.894 7.321 1.00 94.81 122 PRO A CA 1
ATOM 956 C C . PRO A 1 122 ? -7.397 4.716 6.913 1.00 94.81 122 PRO A C 1
ATOM 958 O O . PRO A 1 122 ? -8.603 4.775 7.135 1.00 94.81 122 PRO A O 1
ATOM 961 N N . ASN A 1 123 ? -6.831 3.609 6.417 1.00 96.50 123 ASN A N 1
ATOM 962 C CA . ASN A 1 123 ? -7.585 2.373 6.198 1.00 96.50 123 ASN A CA 1
ATOM 963 C C . ASN A 1 123 ? -8.014 1.704 7.513 1.00 96.50 123 ASN A C 1
ATOM 965 O O . ASN A 1 123 ? -9.131 1.196 7.602 1.00 96.50 123 ASN A O 1
ATOM 969 N N . HIS A 1 124 ? -7.175 1.740 8.554 1.00 94.75 124 HIS A N 1
ATOM 970 C CA . HIS A 1 124 ? -7.573 1.294 9.889 1.00 94.75 124 HIS A CA 1
ATOM 971 C C . HIS A 1 124 ? -8.690 2.176 10.456 1.00 94.75 124 HIS A C 1
ATOM 973 O O . HIS A 1 124 ? -9.688 1.664 10.958 1.00 94.75 124 HIS A O 1
ATOM 979 N N . PHE A 1 125 ? -8.565 3.497 10.319 1.00 95.50 125 PHE A N 1
ATOM 980 C CA . PHE A 1 125 ? -9.614 4.417 10.747 1.00 95.50 125 PHE A CA 1
ATOM 981 C C . PHE A 1 125 ? -10.934 4.168 10.004 1.00 95.50 125 PHE A C 1
ATOM 983 O O . PHE A 1 125 ? -11.997 4.135 10.626 1.00 95.50 125 PHE A O 1
ATOM 990 N N . TYR A 1 126 ? -10.871 3.917 8.694 1.00 96.88 126 TYR A N 1
ATOM 991 C CA . TYR A 1 126 ? -12.040 3.568 7.889 1.00 96.88 126 TYR A CA 1
ATOM 992 C C . TYR A 1 126 ? -12.695 2.266 8.355 1.00 96.88 126 TYR A C 1
ATOM 994 O O . TYR A 1 126 ? -13.916 2.211 8.476 1.00 96.88 126 TYR A O 1
ATOM 1002 N N . LEU A 1 127 ? -11.904 1.241 8.687 1.00 96.56 127 LEU A N 1
ATOM 1003 C CA . LEU A 1 127 ? -12.409 -0.036 9.197 1.00 96.56 127 LEU A CA 1
ATOM 1004 C C . LEU A 1 127 ? -13.267 0.135 10.461 1.00 96.56 127 LEU A C 1
ATOM 1006 O O . LEU A 1 127 ? -14.292 -0.529 10.591 1.00 96.56 127 LEU A O 1
ATOM 1010 N N . ILE A 1 128 ? -12.861 1.017 11.380 1.00 96.44 128 ILE A N 1
ATOM 1011 C CA . ILE A 1 128 ? -13.538 1.177 12.676 1.00 96.44 128 ILE A CA 1
ATOM 1012 C C . ILE A 1 128 ? -14.607 2.273 12.688 1.00 96.44 128 ILE A C 1
ATOM 1014 O O . ILE A 1 128 ? -15.454 2.261 13.574 1.00 96.44 128 ILE A O 1
ATOM 1018 N N . SER A 1 129 ? -14.584 3.224 11.750 1.00 96.62 129 SER A N 1
ATOM 1019 C CA . SER A 1 129 ? -15.506 4.376 11.743 1.00 96.62 129 SER A CA 1
ATOM 1020 C C . SER A 1 129 ? -16.430 4.442 10.525 1.00 96.62 129 SER A C 1
ATOM 1022 O O . SER A 1 129 ? -17.438 5.145 10.559 1.00 96.62 129 SER A O 1
ATOM 1024 N N . GLY A 1 130 ? -16.094 3.753 9.431 1.00 95.44 130 GLY A N 1
ATOM 1025 C CA . GLY A 1 130 ? -16.725 3.948 8.121 1.00 95.44 130 GLY A CA 1
ATOM 1026 C C . GLY A 1 130 ? -16.441 5.319 7.486 1.00 95.44 130 GLY A C 1
ATOM 1027 O O . GLY A 1 130 ? -17.038 5.650 6.463 1.00 95.44 130 GLY A O 1
ATOM 1028 N N . GLY A 1 131 ? -15.564 6.129 8.089 1.00 94.62 131 GLY A N 1
ATOM 1029 C CA . GLY A 1 131 ? -15.181 7.462 7.633 1.00 94.62 131 GLY A CA 1
ATOM 1030 C C . GLY A 1 131 ? -13.674 7.608 7.425 1.00 94.62 131 GLY A C 1
ATOM 1031 O O . GLY A 1 131 ? -12.902 6.668 7.591 1.00 94.62 131 GLY A O 1
ATOM 1032 N N . VAL A 1 132 ? -13.243 8.813 7.052 1.00 92.50 132 VAL A N 1
ATOM 1033 C CA . VAL A 1 132 ? -11.824 9.148 6.854 1.00 92.50 132 VAL A CA 1
ATOM 1034 C C . VAL A 1 132 ? -11.373 10.087 7.965 1.00 92.50 132 VAL A C 1
ATOM 1036 O O . VAL A 1 132 ? -12.106 10.999 8.350 1.00 92.50 132 VAL A O 1
ATOM 1039 N N . ALA A 1 133 ? -10.172 9.854 8.491 1.00 94.00 133 ALA A N 1
ATOM 1040 C CA . ALA A 1 133 ? -9.589 10.690 9.530 1.00 94.00 133 ALA A CA 1
ATOM 1041 C C . ALA A 1 133 ? -9.284 12.096 8.997 1.00 94.00 133 ALA A C 1
ATOM 1043 O O . ALA A 1 133 ? -8.885 12.271 7.842 1.00 94.00 133 ALA A O 1
ATOM 1044 N N . ARG A 1 134 ? -9.435 13.104 9.857 1.00 94.25 134 ARG A N 1
ATOM 1045 C CA . ARG A 1 134 ? -9.201 14.507 9.514 1.00 94.25 134 ARG A CA 1
ATOM 1046 C C . ARG A 1 134 ? -8.142 15.116 10.422 1.00 94.25 134 ARG A C 1
ATOM 1048 O O . ARG A 1 134 ? -8.202 14.987 11.641 1.00 94.25 134 ARG A O 1
ATOM 1055 N N . TYR A 1 135 ? -7.211 15.842 9.817 1.00 95.06 135 TYR A N 1
ATOM 1056 C CA . TYR A 1 135 ? -6.209 16.650 10.490 1.00 95.06 135 TYR A CA 1
ATOM 1057 C C . TYR A 1 135 ? -6.178 18.062 9.885 1.00 95.06 135 TYR A C 1
ATOM 1059 O O . TYR A 1 135 ? -5.290 18.448 9.127 1.00 95.06 135 TYR A O 1
ATOM 1067 N N . GLY A 1 136 ? -7.213 18.842 10.214 1.00 94.12 136 GLY A N 1
ATOM 1068 C CA . GLY A 1 136 ? -7.444 20.173 9.643 1.00 94.12 136 GLY A CA 1
ATOM 1069 C C . GLY A 1 136 ? -6.338 21.188 9.934 1.00 94.12 136 GLY A C 1
ATOM 1070 O O . GLY A 1 136 ? -6.122 22.061 9.105 1.00 94.12 136 GLY A O 1
ATOM 1071 N N . GLU A 1 137 ? -5.594 21.018 11.029 1.00 92.94 137 GLU A N 1
ATOM 1072 C CA . GLU A 1 137 ? -4.469 21.871 11.449 1.00 92.94 137 GLU A CA 1
ATOM 1073 C C . GLU A 1 137 ? -3.103 21.195 11.226 1.00 92.94 137 GLU A C 1
ATOM 1075 O O . GLU A 1 137 ? -2.117 21.534 11.879 1.00 92.94 137 GLU A O 1
ATOM 1080 N N . ALA A 1 138 ? -3.027 20.214 10.316 1.00 94.06 138 ALA A N 1
ATOM 1081 C CA . ALA A 1 138 ? -1.776 19.533 9.993 1.00 94.06 138 ALA A CA 1
ATOM 1082 C C . ALA A 1 138 ? -0.666 20.535 9.622 1.00 94.06 138 ALA A C 1
ATOM 1084 O O . ALA A 1 138 ? -0.930 21.443 8.813 1.00 94.06 138 ALA A O 1
ATOM 1085 N N . PRO A 1 139 ? 0.565 20.369 10.151 1.00 93.94 139 PRO A N 1
ATOM 1086 C CA . PRO A 1 139 ? 1.710 21.188 9.774 1.00 93.94 139 PRO A CA 1
ATOM 1087 C C . PRO A 1 139 ? 1.923 21.197 8.259 1.00 93.94 139 PRO A C 1
ATOM 1089 O O . PRO A 1 139 ? 1.727 20.185 7.589 1.00 93.94 139 PRO A O 1
ATOM 1092 N N . ALA A 1 140 ? 2.402 22.315 7.708 1.00 94.25 140 ALA A N 1
ATOM 1093 C CA . ALA A 1 140 ? 2.641 22.435 6.265 1.00 94.25 140 ALA A CA 1
ATOM 1094 C C . ALA A 1 140 ? 3.577 21.339 5.713 1.00 94.25 140 ALA A C 1
ATOM 1096 O O . ALA A 1 140 ? 3.390 20.885 4.592 1.00 94.25 140 ALA A O 1
ATOM 1097 N N . ALA A 1 141 ? 4.539 20.871 6.517 1.00 92.94 141 ALA A N 1
ATOM 1098 C CA . ALA A 1 141 ? 5.465 19.796 6.150 1.00 92.94 141 ALA A CA 1
ATOM 1099 C C . ALA A 1 141 ? 4.813 18.399 6.044 1.00 92.94 141 ALA A C 1
ATOM 1101 O O . ALA A 1 141 ? 5.429 17.474 5.513 1.00 92.94 141 ALA A O 1
ATOM 1102 N N . GLU A 1 142 ? 3.598 18.230 6.569 1.00 94.75 142 GLU A N 1
ATOM 1103 C CA . GLU A 1 142 ? 2.826 16.985 6.486 1.00 94.75 142 GLU A CA 1
ATOM 1104 C C . GLU A 1 142 ? 1.768 17.022 5.385 1.00 94.75 142 GLU A C 1
ATOM 1106 O O . GLU A 1 142 ? 1.181 15.984 5.076 1.00 94.75 142 GLU A O 1
ATOM 1111 N N . ARG A 1 143 ? 1.531 18.186 4.773 1.00 96.81 143 ARG A N 1
ATOM 1112 C CA . ARG A 1 143 ? 0.543 18.347 3.709 1.00 96.81 143 ARG A CA 1
ATOM 1113 C C . ARG A 1 143 ? 1.146 18.099 2.342 1.00 96.81 143 ARG A C 1
ATOM 1115 O O . ARG A 1 143 ? 2.248 18.555 2.045 1.00 96.81 143 ARG A O 1
ATOM 1122 N N . ALA A 1 144 ? 0.381 17.429 1.492 1.00 97.62 144 ALA A N 1
ATOM 1123 C CA . ALA A 1 144 ? 0.680 17.367 0.076 1.00 97.62 144 ALA A CA 1
ATOM 1124 C C . ALA A 1 144 ? 0.518 18.755 -0.565 1.00 97.62 144 ALA A C 1
ATOM 1126 O O . ALA A 1 144 ? -0.371 19.528 -0.203 1.00 97.62 144 ALA A O 1
ATOM 1127 N N . VAL A 1 145 ? 1.379 19.066 -1.532 1.00 97.69 145 VAL A N 1
ATOM 1128 C CA . VAL A 1 145 ? 1.419 20.353 -2.236 1.00 97.69 145 VAL A CA 1
ATOM 1129 C C . VAL A 1 145 ? 1.473 20.105 -3.740 1.00 97.69 145 VAL A C 1
ATOM 1131 O O . VAL A 1 145 ? 2.115 19.158 -4.197 1.00 97.69 145 VAL A O 1
ATOM 1134 N N . GLY A 1 146 ? 0.798 20.967 -4.508 1.00 96.62 146 GLY A N 1
ATOM 1135 C CA . GLY A 1 146 ? 0.815 20.906 -5.971 1.00 96.62 146 GLY A CA 1
ATOM 1136 C C . GLY A 1 146 ? 0.090 19.683 -6.529 1.00 96.62 146 GLY A C 1
ATOM 1137 O O . GLY A 1 146 ? 0.571 19.058 -7.467 1.00 96.62 146 GLY A O 1
ATOM 1138 N N . VAL A 1 147 ? -1.038 19.299 -5.922 1.00 96.81 147 VAL A N 1
ATOM 1139 C CA . VAL A 1 147 ? -1.822 18.137 -6.362 1.00 96.81 147 VAL A CA 1
ATOM 1140 C C . VAL A 1 147 ? -2.495 18.441 -7.704 1.00 96.81 147 VAL A C 1
ATOM 1142 O O . VAL A 1 147 ? -3.378 19.293 -7.798 1.00 96.81 147 VAL A O 1
ATOM 1145 N N . GLY A 1 148 ? -2.055 17.745 -8.749 1.00 94.19 148 GLY A N 1
ATOM 1146 C CA . GLY A 1 148 ? -2.592 17.818 -10.102 1.00 94.19 148 GLY A CA 1
ATOM 1147 C C . GLY A 1 148 ? -3.772 16.864 -10.347 1.00 94.19 148 GLY A C 1
ATOM 1148 O O . GLY A 1 148 ? -4.041 15.965 -9.547 1.00 94.19 148 GLY A O 1
ATOM 1149 N N . PRO A 1 149 ? -4.471 17.014 -11.488 1.00 89.94 149 PRO A N 1
ATOM 1150 C CA . PRO A 1 149 ? -5.665 16.229 -11.823 1.00 89.94 149 PRO A CA 1
ATOM 1151 C C . PRO A 1 149 ? -5.392 14.735 -12.069 1.00 89.94 149 PRO A C 1
ATOM 1153 O O . PRO A 1 149 ? -6.316 13.929 -12.027 1.00 89.94 149 PRO A O 1
ATOM 1156 N N . ASP A 1 150 ? -4.143 14.355 -12.332 1.00 88.69 150 ASP A N 1
ATOM 1157 C CA . ASP A 1 150 ? -3.684 12.977 -12.531 1.00 88.69 150 ASP A CA 1
ATOM 1158 C C . ASP A 1 150 ? -3.003 12.401 -11.279 1.00 88.69 150 ASP A C 1
ATOM 1160 O O . ASP A 1 150 ? -2.200 11.473 -11.376 1.00 88.69 150 ASP A O 1
ATOM 1164 N N . ALA A 1 151 ? -3.294 12.971 -10.104 1.00 93.69 151 ALA A N 1
ATOM 1165 C CA . ALA A 1 151 ? -2.679 12.615 -8.829 1.00 93.69 151 ALA A CA 1
ATOM 1166 C C . ALA A 1 151 ? -1.151 12.803 -8.797 1.00 93.69 151 ALA A C 1
ATOM 1168 O O . ALA A 1 151 ? -0.474 12.242 -7.930 1.00 93.69 151 ALA A O 1
ATOM 1169 N N . ARG A 1 152 ? -0.566 13.576 -9.723 1.00 94.00 152 ARG A N 1
ATOM 1170 C CA . ARG A 1 152 ? 0.807 14.072 -9.566 1.00 94.00 152 ARG A CA 1
ATOM 1171 C C . ARG A 1 152 ? 0.860 15.083 -8.434 1.00 94.00 152 ARG A C 1
ATOM 1173 O O . ARG A 1 152 ? -0.077 15.848 -8.243 1.00 94.00 152 ARG A O 1
ATOM 1180 N N . VAL A 1 153 ? 1.953 15.061 -7.685 1.00 96.19 153 VAL A N 1
ATOM 1181 C CA . VAL A 1 153 ? 2.174 15.949 -6.544 1.00 96.19 153 VAL A CA 1
ATOM 1182 C C . VAL A 1 153 ? 3.583 16.511 -6.628 1.00 96.19 153 VAL A C 1
ATOM 1184 O O . VAL A 1 153 ? 4.516 15.766 -6.932 1.00 96.19 153 VAL A O 1
ATOM 1187 N N . ASP A 1 154 ? 3.740 17.805 -6.356 1.00 96.19 154 ASP A N 1
ATOM 1188 C CA . ASP A 1 154 ? 5.063 18.432 -6.257 1.00 96.19 154 ASP A CA 1
ATOM 1189 C C . ASP A 1 154 ? 5.778 17.933 -4.998 1.00 96.19 154 ASP A C 1
ATOM 1191 O O . ASP A 1 154 ? 6.963 17.606 -5.013 1.00 96.19 154 ASP A O 1
ATOM 1195 N N . THR A 1 155 ? 5.031 17.856 -3.893 1.00 96.38 155 THR A N 1
ATOM 1196 C CA . THR A 1 155 ? 5.458 17.254 -2.626 1.00 96.38 155 THR A CA 1
ATOM 1197 C C . THR A 1 155 ? 4.327 16.387 -2.083 1.00 96.38 155 THR A C 1
ATOM 1199 O O . THR A 1 155 ? 3.208 16.867 -1.926 1.00 96.38 155 THR A O 1
ATOM 1202 N N . ASP A 1 156 ? 4.605 15.113 -1.795 1.00 95.62 156 ASP A N 1
ATOM 1203 C CA . ASP A 1 156 ? 3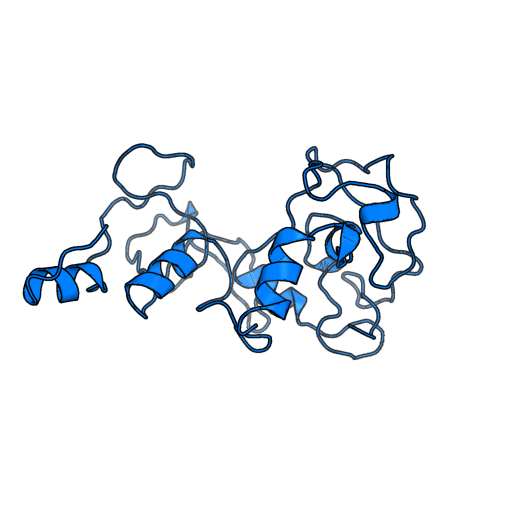.652 14.209 -1.133 1.00 95.62 156 ASP A CA 1
ATOM 1204 C C . ASP A 1 156 ? 3.603 14.488 0.386 1.00 95.62 156 ASP A C 1
ATOM 1206 O O . ASP A 1 156 ? 4.565 14.985 0.974 1.00 95.62 156 ASP A O 1
ATOM 1210 N N . GLY A 1 157 ? 2.497 14.142 1.040 1.00 95.62 157 GLY A N 1
ATOM 1211 C CA . GLY A 1 157 ? 2.245 14.400 2.458 1.00 95.62 157 GLY A CA 1
ATOM 1212 C C . GLY A 1 157 ? 1.498 13.257 3.137 1.00 95.62 157 GLY A C 1
ATOM 1213 O O . GLY A 1 157 ? 1.028 12.329 2.483 1.00 95.62 157 GLY A O 1
ATOM 1214 N N . GLU A 1 158 ? 1.398 13.290 4.464 1.00 95.81 158 GLU A N 1
ATOM 1215 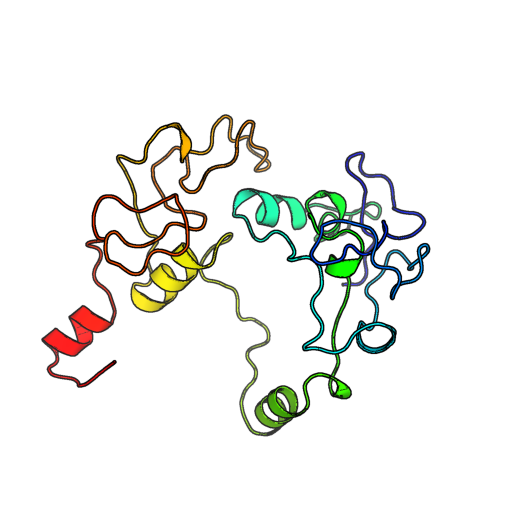C CA . GLU A 1 158 ? 0.499 12.379 5.188 1.00 95.81 158 GLU A CA 1
ATOM 1216 C C . GLU A 1 158 ? -0.958 12.840 5.146 1.00 95.81 158 GLU A C 1
ATOM 1218 O O . GLU A 1 158 ? -1.874 12.031 5.307 1.00 95.81 158 GLU A O 1
ATOM 1223 N N . VAL A 1 159 ? -1.152 14.127 4.872 1.00 96.25 159 VAL A N 1
ATOM 1224 C CA . VAL A 1 159 ? -2.437 14.810 4.812 1.00 96.25 159 VAL A CA 1
ATOM 1225 C C . VAL A 1 159 ? -2.589 15.456 3.435 1.00 96.25 159 VAL A C 1
ATOM 1227 O O . VAL A 1 159 ? -1.617 15.961 2.871 1.00 96.25 159 VAL A O 1
ATOM 1230 N N . ASP A 1 160 ? -3.787 15.428 2.863 1.00 96.81 160 ASP A N 1
ATOM 1231 C CA . ASP A 1 160 ? -4.079 16.149 1.624 1.00 96.81 160 ASP A CA 1
ATOM 1232 C C . ASP A 1 160 ? -4.223 17.673 1.863 1.00 96.81 160 ASP A C 1
ATOM 1234 O O . ASP A 1 160 ? -4.192 18.138 3.014 1.00 96.81 160 ASP A O 1
ATOM 1238 N N . PRO A 1 161 ? -4.332 18.495 0.802 1.00 96.88 161 PRO A N 1
ATOM 1239 C CA . PRO A 1 161 ? -4.489 19.940 0.960 1.00 96.88 161 PRO A CA 1
ATOM 1240 C C . PRO A 1 161 ? -5.719 20.331 1.797 1.00 96.88 161 PRO A C 1
ATOM 1242 O O . PRO A 1 161 ? -5.663 21.306 2.551 1.00 96.88 161 PRO A O 1
ATOM 1245 N N . GLU A 1 162 ? -6.798 19.550 1.734 1.00 95.69 162 GLU A N 1
ATOM 1246 C CA . GLU A 1 162 ? -8.066 19.785 2.432 1.00 95.69 162 GLU A CA 1
ATOM 1247 C C . GLU A 1 162 ? -8.058 19.342 3.910 1.00 95.69 162 GLU A C 1
ATOM 1249 O O . GLU A 1 162 ? -8.977 19.671 4.676 1.00 95.69 162 GLU A O 1
ATOM 1254 N N . GLY A 1 163 ? -7.007 18.645 4.345 1.00 95.75 163 GLY A N 1
ATOM 1255 C CA . GLY A 1 163 ? -6.835 18.195 5.721 1.00 95.75 163 GLY A CA 1
ATOM 1256 C C . GLY A 1 163 ? -7.314 16.767 5.987 1.00 95.75 163 GLY A C 1
ATOM 1257 O O . GLY A 1 163 ? -7.503 16.421 7.152 1.00 95.75 163 GLY A O 1
ATOM 1258 N N . TRP A 1 164 ? -7.546 15.936 4.974 1.00 95.94 164 TRP A N 1
ATOM 1259 C CA . TRP A 1 164 ? -7.813 14.508 5.156 1.00 95.94 164 TRP A CA 1
ATOM 1260 C C . TRP A 1 164 ? -6.512 13.741 5.325 1.00 95.94 164 TRP A C 1
ATOM 1262 O O . TRP A 1 164 ? -5.552 13.950 4.586 1.00 95.94 164 TRP A O 1
ATOM 1272 N N . VAL A 1 165 ? -6.469 12.831 6.294 1.00 95.69 165 VAL A N 1
ATOM 1273 C CA . VAL A 1 165 ? -5.308 11.958 6.472 1.00 95.69 165 VAL A CA 1
ATOM 1274 C C . VAL A 1 165 ? -5.361 10.873 5.400 1.00 95.69 165 VAL A C 1
ATOM 1276 O O . VAL A 1 165 ? -6.294 10.073 5.367 1.00 95.69 165 VAL A O 1
ATOM 1279 N N . VAL A 1 166 ? -4.361 10.852 4.522 1.00 96.06 166 VAL A N 1
ATOM 1280 C CA . VAL A 1 166 ? -4.310 9.968 3.347 1.00 96.06 166 VAL A CA 1
ATOM 1281 C C . VAL A 1 166 ? -3.155 8.966 3.400 1.00 96.06 166 VAL A C 1
ATOM 1283 O O . VAL A 1 166 ? -3.170 7.962 2.689 1.00 96.06 166 VAL A O 1
ATOM 1286 N N . ASN A 1 167 ? -2.171 9.183 4.276 1.00 95.44 167 ASN A N 1
ATOM 1287 C CA . ASN A 1 167 ? -1.098 8.226 4.547 1.00 95.44 167 ASN A CA 1
ATOM 1288 C C . ASN A 1 167 ? -0.890 8.039 6.067 1.00 95.44 167 ASN A C 1
ATOM 1290 O O . ASN A 1 167 ? -1.847 8.104 6.832 1.00 95.44 167 ASN A O 1
ATOM 1294 N N . ASN A 1 168 ? 0.316 7.700 6.517 1.00 92.88 168 ASN A N 1
ATOM 1295 C CA . ASN A 1 168 ? 0.566 7.185 7.858 1.00 92.88 168 ASN A CA 1
ATOM 1296 C C . ASN A 1 168 ? 0.989 8.284 8.840 1.00 92.88 168 ASN A C 1
ATOM 1298 O O . ASN A 1 168 ? 2.068 8.862 8.723 1.00 92.88 168 ASN A O 1
ATOM 1302 N N . LEU A 1 169 ? 0.165 8.470 9.870 1.00 92.56 169 LEU A N 1
ATOM 1303 C CA . LEU A 1 169 ? 0.479 9.229 11.076 1.00 92.56 169 LEU A CA 1
ATOM 1304 C C . LEU A 1 169 ? 0.346 8.312 12.287 1.00 92.56 169 LEU A C 1
ATOM 1306 O O . LEU A 1 169 ? -0.511 7.426 12.303 1.00 92.56 169 LEU A O 1
ATOM 1310 N N . ASP A 1 170 ? 1.162 8.547 13.305 1.00 90.88 170 ASP A N 1
ATOM 1311 C CA . ASP A 1 170 ? 0.960 7.903 14.597 1.00 90.88 170 ASP A CA 1
ATOM 1312 C C . ASP A 1 170 ? -0.069 8.639 15.456 1.00 90.88 170 ASP A C 1
ATOM 1314 O O . ASP A 1 170 ? -0.261 9.850 15.303 1.00 90.88 170 ASP A O 1
ATOM 1318 N N . PRO A 1 171 ? -0.721 7.931 16.393 1.00 89.56 171 PRO A N 1
ATOM 1319 C CA . PRO A 1 171 ? -1.630 8.560 17.335 1.00 89.56 171 PRO A CA 1
ATOM 1320 C C . PRO A 1 171 ? -0.893 9.519 18.292 1.00 89.56 171 PRO A C 1
ATOM 1322 O O . PRO A 1 171 ? 0.300 9.343 18.566 1.00 89.56 171 PRO A O 1
ATOM 1325 N N . PRO A 1 172 ? -1.616 10.476 18.907 1.00 89.81 172 PRO A N 1
ATOM 1326 C CA . PRO A 1 172 ? -1.057 11.367 19.933 1.00 89.81 172 PRO A CA 1
ATOM 1327 C C . PRO A 1 172 ? -0.578 10.617 21.187 1.00 89.81 172 PRO A C 1
ATOM 1329 O O . PRO A 1 172 ? 0.107 11.189 22.034 1.00 89.81 172 PRO A O 1
ATOM 1332 N N . TYR A 1 173 ? -0.938 9.339 21.324 1.00 88.19 173 TYR A N 1
ATOM 1333 C CA . TYR A 1 173 ? -0.645 8.508 22.485 1.00 88.19 173 TYR A CA 1
ATOM 1334 C C . TYR A 1 173 ? 0.509 7.531 22.209 1.00 88.19 173 TYR A C 1
ATOM 1336 O O . TYR A 1 173 ? 0.579 6.960 21.120 1.00 88.19 173 TYR A O 1
ATOM 1344 N N . PRO A 1 174 ? 1.401 7.284 23.185 1.00 87.06 174 PRO A N 1
ATOM 1345 C CA . PRO A 1 174 ? 2.483 6.318 23.032 1.00 87.06 174 PRO A CA 1
ATOM 1346 C C . PRO A 1 174 ? 1.970 4.860 23.023 1.00 87.06 174 PRO A C 1
ATOM 1348 O O . PRO A 1 174 ? 0.931 4.572 23.619 1.00 87.06 174 PRO A O 1
ATOM 1351 N N . PRO A 1 175 ? 2.732 3.912 22.442 1.00 87.88 175 PRO A N 1
ATOM 1352 C CA . PRO A 1 175 ? 4.031 4.108 21.799 1.00 87.88 175 PRO A CA 1
ATOM 1353 C C . PRO A 1 175 ? 3.909 4.606 20.351 1.00 87.88 175 PRO A C 1
ATOM 1355 O O . PRO A 1 175 ? 3.159 4.050 19.553 1.00 87.88 175 PRO A O 1
ATOM 1358 N N . GLN A 1 176 ? 4.727 5.601 20.009 1.00 85.12 176 GLN A N 1
ATOM 1359 C CA . GLN A 1 176 ? 4.899 6.098 18.642 1.00 85.12 176 GLN A CA 1
ATOM 1360 C C . GLN A 1 176 ? 6.091 5.385 17.977 1.00 85.12 176 GLN A C 1
ATOM 1362 O O . GLN A 1 176 ? 7.118 5.124 18.605 1.00 85.12 176 GLN A O 1
ATOM 1367 N N . ARG A 1 177 ? 5.927 5.023 16.710 1.00 79.94 177 ARG A N 1
ATOM 1368 C CA . ARG A 1 177 ? 6.850 4.344 15.797 1.00 79.94 177 ARG A CA 1
ATOM 1369 C C . ARG A 1 177 ? 7.371 5.253 14.678 1.00 79.94 177 ARG A C 1
ATOM 1371 O O . ARG A 1 177 ? 8.409 4.938 14.100 1.00 79.94 177 ARG A O 1
ATOM 1378 N N . VAL A 1 178 ? 6.669 6.336 14.352 1.00 77.06 178 VAL A N 1
ATOM 1379 C CA . VAL A 1 178 ? 7.056 7.339 13.354 1.00 77.06 178 VAL A CA 1
ATOM 1380 C C . VAL A 1 178 ? 7.218 8.715 13.996 1.00 77.06 178 VAL A C 1
ATOM 1382 O O . VAL A 1 178 ? 6.777 8.970 15.111 1.00 77.06 178 VAL A O 1
ATOM 1385 N N . THR A 1 179 ? 7.883 9.622 13.284 1.00 81.81 179 THR A N 1
ATOM 1386 C CA . THR A 1 179 ? 8.103 10.999 13.748 1.00 81.81 179 THR A CA 1
ATOM 1387 C C . THR A 1 179 ? 6.923 11.928 13.468 1.00 81.81 179 THR A C 1
ATOM 1389 O O . THR A 1 179 ? 6.831 12.980 14.092 1.00 81.81 179 THR A O 1
ATOM 1392 N N . ARG A 1 180 ? 6.043 11.560 12.527 1.00 86.31 180 ARG A N 1
ATOM 1393 C CA . ARG A 1 180 ? 4.843 12.325 12.161 1.00 86.31 180 ARG A CA 1
ATOM 1394 C C . ARG A 1 180 ? 3.670 11.826 12.993 1.00 86.31 180 ARG A C 1
ATOM 1396 O O . ARG A 1 180 ? 3.220 10.693 12.821 1.00 86.31 180 ARG A O 1
ATOM 1403 N N . ILE A 1 181 ? 3.227 12.652 13.927 1.00 88.94 181 ILE A N 1
ATOM 1404 C CA . ILE A 1 181 ? 2.284 12.276 14.976 1.00 88.94 181 ILE A CA 1
ATOM 1405 C C . ILE A 1 181 ? 1.096 13.226 14.902 1.00 88.94 181 ILE A C 1
ATOM 1407 O O . ILE A 1 181 ? 1.271 14.440 14.845 1.00 88.94 181 ILE A O 1
ATOM 1411 N N . LEU A 1 182 ? -0.115 12.678 14.955 1.00 90.06 182 LEU A N 1
ATOM 1412 C CA . LEU A 1 182 ? -1.314 13.477 15.161 1.00 90.06 182 LEU A CA 1
ATOM 1413 C C . LEU A 1 182 ? -1.203 14.233 16.484 1.00 90.06 182 LEU A C 1
ATOM 1415 O O . LEU A 1 182 ? -1.050 13.619 17.535 1.00 90.06 182 LEU A O 1
ATOM 1419 N N . HIS A 1 183 ? -1.324 15.558 16.445 1.00 88.50 183 HIS A N 1
ATOM 1420 C CA . HIS A 1 183 ? -1.288 16.361 17.672 1.00 88.50 183 HIS A CA 1
ATOM 1421 C C . HIS A 1 183 ? -2.557 16.209 18.517 1.00 88.50 183 HIS A C 1
ATOM 1423 O O . HIS A 1 183 ? -2.506 16.392 19.727 1.00 88.50 183 HIS A O 1
ATOM 1429 N N . GLU A 1 184 ? -3.678 15.862 17.883 1.00 85.56 184 GLU A N 1
ATOM 1430 C CA . GLU A 1 184 ? -4.979 15.733 18.532 1.00 85.56 184 GLU A CA 1
ATOM 1431 C C . GLU A 1 184 ? -5.634 14.388 18.180 1.00 85.56 184 GLU A C 1
ATOM 1433 O O . GLU A 1 184 ? -5.480 13.896 17.052 1.00 85.56 184 GLU A O 1
ATOM 1438 N N . PRO A 1 185 ? -6.386 13.780 19.114 1.00 89.00 185 PRO A N 1
ATOM 1439 C CA . PRO A 1 185 ? -7.139 12.563 18.845 1.00 89.00 185 PRO A CA 1
ATOM 1440 C C . PRO A 1 185 ? -8.227 12.786 17.793 1.00 89.00 185 PRO A C 1
ATOM 1442 O O . PRO A 1 185 ? -8.831 13.854 17.698 1.00 89.00 185 PRO A O 1
ATOM 1445 N N . GLN A 1 186 ? -8.532 11.738 17.030 1.00 92.19 186 GLN A N 1
ATOM 1446 C CA . GLN A 1 186 ? -9.704 11.741 16.159 1.00 92.19 186 GLN A CA 1
ATOM 1447 C C . GLN A 1 186 ? -10.983 11.657 17.004 1.00 92.19 186 GLN A C 1
ATOM 1449 O O . GLN A 1 186 ? -11.043 10.893 17.962 1.00 92.19 186 GLN A O 1
ATOM 1454 N N . THR A 1 187 ? -12.010 12.422 16.632 1.00 91.38 187 THR A N 1
ATOM 1455 C CA . THR A 1 187 ? -13.279 12.519 17.382 1.00 91.38 187 THR A CA 1
ATOM 1456 C C . THR A 1 187 ? -14.480 11.946 16.633 1.00 91.38 187 THR A C 1
ATOM 1458 O O . THR A 1 187 ? -15.605 12.013 17.128 1.00 91.38 187 THR A O 1
ATOM 1461 N N . ALA A 1 188 ? -14.275 11.401 15.429 1.00 93.00 188 ALA A N 1
ATOM 1462 C CA . ALA A 1 188 ? -15.362 10.760 14.702 1.00 93.00 188 ALA A CA 1
ATOM 1463 C C . ALA A 1 188 ? -15.808 9.491 15.453 1.00 93.00 188 ALA A C 1
ATOM 1465 O O . ALA A 1 188 ? -14.942 8.725 15.880 1.00 93.00 188 ALA A O 1
ATOM 1466 N N . PRO A 1 189 ? -17.123 9.239 15.580 1.00 95.25 189 PRO A N 1
ATOM 1467 C CA . PRO A 1 189 ? -17.613 8.020 16.204 1.00 95.25 189 PRO A CA 1
ATOM 1468 C C . PRO A 1 189 ? -17.101 6.773 15.487 1.00 95.25 189 PRO A C 1
ATOM 1470 O O . PRO A 1 189 ? -17.107 6.692 14.257 1.00 95.25 189 PRO A O 1
ATOM 1473 N N . THR A 1 190 ? -16.733 5.779 16.273 1.00 96.62 190 THR A N 1
ATOM 1474 C CA . THR A 1 190 ? -16.271 4.467 15.834 1.00 96.62 190 THR A CA 1
ATOM 1475 C C . THR A 1 190 ? -17.262 3.383 16.258 1.00 96.62 190 THR A C 1
ATOM 1477 O O . THR A 1 190 ? -18.241 3.635 16.966 1.00 96.62 190 THR A O 1
ATOM 1480 N N . ILE A 1 191 ? -17.026 2.145 15.828 1.00 97.62 191 ILE A N 1
ATOM 1481 C CA . ILE A 1 191 ? -17.794 0.982 16.269 1.00 97.62 191 ILE A CA 1
ATOM 1482 C C . ILE A 1 191 ? -17.693 0.777 17.786 1.00 97.62 191 ILE A C 1
ATOM 1484 O O . ILE A 1 191 ? -18.681 0.384 18.398 1.00 97.62 191 ILE A O 1
ATOM 1488 N N . ALA A 1 192 ? -16.559 1.130 18.399 1.00 96.81 192 ALA A N 1
ATOM 1489 C CA . ALA A 1 192 ? -16.362 1.094 19.845 1.00 96.81 192 ALA A CA 1
ATOM 1490 C C . ALA A 1 192 ? -17.408 1.935 20.587 1.00 96.81 192 ALA A C 1
ATOM 1492 O O . ALA A 1 192 ? -18.108 1.418 21.452 1.00 96.81 192 ALA A O 1
ATOM 1493 N N . ASP A 1 193 ? -17.613 3.187 20.162 1.00 97.25 193 ASP A N 1
ATOM 1494 C CA . ASP A 1 193 ? -18.604 4.084 20.769 1.00 97.25 193 ASP A CA 1
ATOM 1495 C C . ASP A 1 193 ? -20.025 3.502 20.693 1.00 97.25 193 ASP A C 1
ATOM 1497 O O . ASP A 1 193 ? -20.850 3.692 21.590 1.00 97.25 193 ASP A O 1
ATOM 1501 N N . ARG A 1 194 ? -20.333 2.777 19.607 1.00 97.44 194 ARG A N 1
ATOM 1502 C CA . ARG A 1 194 ? -21.633 2.113 19.427 1.00 97.44 194 ARG A CA 1
ATOM 1503 C C . ARG A 1 194 ? -21.783 0.898 20.334 1.00 97.44 194 ARG A C 1
ATOM 1505 O O . ARG A 1 194 ? -22.874 0.684 20.858 1.00 97.44 194 ARG A O 1
ATOM 1512 N N . LEU A 1 195 ? -20.720 0.118 20.505 1.00 98.19 195 LEU A N 1
ATOM 1513 C CA . LEU A 1 195 ? -20.704 -1.057 21.373 1.00 98.19 195 LEU A CA 1
ATOM 1514 C C . LEU A 1 195 ? -20.797 -0.647 22.846 1.00 98.19 195 LEU A C 1
ATOM 1516 O O . LEU A 1 195 ? -21.632 -1.197 23.562 1.00 98.19 195 LEU A O 1
ATOM 1520 N N . ASP A 1 196 ? -20.059 0.384 23.262 1.00 98.12 196 ASP A N 1
ATOM 1521 C CA . ASP A 1 196 ? -20.127 0.949 24.615 1.00 98.12 196 ASP A CA 1
ATOM 1522 C C . ASP A 1 196 ? -21.529 1.481 24.930 1.00 98.12 196 ASP A C 1
ATOM 1524 O O . ASP A 1 196 ? -22.115 1.129 25.956 1.00 98.12 196 ASP A O 1
ATOM 1528 N N . ALA A 1 197 ? -22.122 2.262 24.019 1.00 98.19 197 ALA A N 1
ATOM 1529 C CA . ALA A 1 197 ? -23.487 2.765 24.180 1.00 98.19 197 ALA A CA 1
ATOM 1530 C C . ALA A 1 197 ? -24.535 1.640 24.268 1.00 98.19 197 ALA A C 1
ATOM 1532 O O . ALA A 1 197 ? -25.583 1.818 24.892 1.00 98.19 197 ALA A O 1
ATOM 1533 N N . ALA A 1 198 ? -24.259 0.488 23.652 1.00 98.44 198 ALA A N 1
ATOM 1534 C CA . ALA A 1 198 ? -25.108 -0.697 23.701 1.00 98.44 198 ALA A CA 1
ATOM 1535 C C . ALA A 1 198 ? -24.781 -1.647 24.873 1.00 98.44 198 ALA A C 1
ATOM 1537 O O . ALA A 1 198 ? -25.487 -2.639 25.054 1.00 98.44 198 ALA A O 1
ATOM 1538 N N . GLY A 1 199 ? -23.733 -1.376 25.662 1.00 98.19 199 GLY A N 1
ATOM 1539 C CA . GLY A 1 199 ? -23.269 -2.264 26.732 1.00 98.19 199 GLY A CA 1
ATOM 1540 C C . GLY A 1 199 ? -22.717 -3.605 26.231 1.00 98.19 199 GLY A C 1
ATOM 1541 O O . GLY A 1 199 ? -22.813 -4.611 26.934 1.00 98.19 199 GLY A O 1
ATOM 1542 N N . VAL A 1 200 ? -22.178 -3.643 25.009 1.00 98.50 200 VAL A N 1
ATOM 1543 C CA . VAL A 1 200 ? -21.612 -4.847 24.387 1.00 98.50 200 VAL A CA 1
ATOM 1544 C C . VAL A 1 200 ? -20.103 -4.888 24.626 1.00 98.50 200 VAL A C 1
ATOM 1546 O O . VAL A 1 200 ? -19.398 -3.932 24.329 1.00 98.50 200 VAL A O 1
ATOM 1549 N N . SER A 1 201 ? -19.596 -6.008 25.146 1.00 97.44 201 SER A N 1
ATOM 1550 C CA . SER A 1 201 ? -18.159 -6.203 25.384 1.00 97.44 201 SER A CA 1
ATOM 1551 C C . SER A 1 201 ? -17.374 -6.311 24.072 1.00 97.44 201 SER A C 1
ATOM 1553 O O . SER A 1 201 ? -17.800 -7.013 23.152 1.00 97.44 201 SER A O 1
ATOM 1555 N N . TRP A 1 202 ? -16.220 -5.643 24.007 1.00 96.38 202 TRP A N 1
ATOM 1556 C CA . TRP A 1 202 ? -15.334 -5.618 22.841 1.00 96.38 202 TRP A CA 1
ATOM 1557 C C . TRP A 1 202 ? -13.870 -5.350 23.244 1.00 96.38 202 TRP A C 1
ATOM 1559 O O . TRP A 1 202 ? -13.598 -5.060 24.413 1.00 96.38 202 TRP A O 1
ATOM 1569 N N . ALA A 1 203 ? -12.943 -5.496 22.287 1.00 86.62 203 ALA A N 1
ATOM 1570 C CA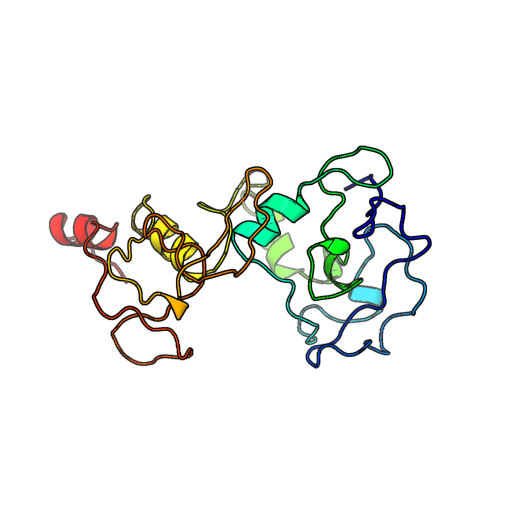 . ALA A 1 203 ? -11.515 -5.181 22.400 1.00 86.62 203 ALA A CA 1
ATOM 1571 C C . ALA A 1 203 ? -10.934 -4.777 21.036 1.00 86.62 203 ALA A C 1
ATOM 1573 O O . ALA A 1 203 ? -11.480 -5.257 20.013 1.00 86.62 203 ALA A O 1
#

Radius of gyration: 19.66 Å; chains: 1; bounding box: 46×47×51 Å